Protein AF-A0A4Q3F7S6-F1 (afdb_monomer_lite)

Structure (mmCIF, N/CA/C/O backbone):
data_AF-A0A4Q3F7S6-F1
#
_entry.id   AF-A0A4Q3F7S6-F1
#
loop_
_atom_site.group_PDB
_atom_site.id
_atom_site.type_symbol
_atom_site.label_atom_id
_atom_site.label_alt_id
_atom_site.label_comp_id
_atom_site.label_asym_id
_atom_site.label_entity_id
_atom_site.label_seq_id
_atom_site.pdbx_PDB_ins_code
_atom_site.Cartn_x
_atom_site.Cartn_y
_atom_site.Cartn_z
_atom_site.occupancy
_atom_site.B_iso_or_equiv
_atom_site.auth_seq_id
_atom_site.auth_comp_id
_atom_site.auth_asym_id
_atom_site.auth_atom_id
_atom_site.pdbx_PDB_model_num
ATOM 1 N N . MET A 1 1 ? -26.675 -27.082 -3.891 1.00 36.81 1 MET A N 1
ATOM 2 C CA . MET A 1 1 ? -25.299 -26.793 -3.429 1.00 36.81 1 MET A CA 1
ATOM 3 C C . MET A 1 1 ? -24.395 -26.714 -4.651 1.00 36.81 1 MET A C 1
ATOM 5 O O . MET A 1 1 ? -24.066 -27.740 -5.225 1.00 36.81 1 MET A O 1
ATOM 9 N N . THR A 1 2 ? -24.085 -25.512 -5.134 1.00 37.97 2 THR A N 1
ATOM 10 C CA . THR A 1 2 ? -23.230 -25.321 -6.316 1.00 37.97 2 THR A CA 1
ATOM 11 C C . THR A 1 2 ? -21.769 -25.311 -5.883 1.00 37.97 2 THR A C 1
ATOM 13 O O . THR A 1 2 ? -21.310 -24.357 -5.257 1.00 37.97 2 THR A O 1
ATOM 16 N N . VAL A 1 3 ? -21.058 -26.394 -6.189 1.00 44.22 3 VAL A N 1
ATOM 17 C CA . VAL A 1 3 ? -19.619 -26.546 -5.956 1.00 44.22 3 VAL A CA 1
ATOM 18 C C . VAL A 1 3 ? -18.883 -25.479 -6.769 1.00 44.22 3 VAL A C 1
ATOM 20 O O . VAL A 1 3 ? -18.873 -25.519 -7.999 1.00 44.22 3 VAL A O 1
ATOM 23 N N . SER A 1 4 ? -18.296 -24.491 -6.090 1.00 43.84 4 SER A N 1
ATOM 24 C CA . SER A 1 4 ? -17.434 -23.498 -6.726 1.00 43.84 4 SER A CA 1
ATOM 25 C C . SER A 1 4 ? -16.170 -24.192 -7.225 1.00 43.84 4 SER A C 1
ATOM 27 O O . SER A 1 4 ? -15.310 -24.567 -6.428 1.00 43.84 4 SER A O 1
ATOM 29 N N . GLN A 1 5 ? -16.084 -24.378 -8.542 1.00 45.16 5 GLN A N 1
ATOM 30 C CA . GLN A 1 5 ? -14.912 -24.904 -9.240 1.00 45.16 5 GLN A CA 1
ATOM 31 C C . GLN A 1 5 ? -13.635 -24.173 -8.774 1.00 45.16 5 GLN A C 1
ATOM 33 O O . GLN A 1 5 ? -13.640 -22.936 -8.699 1.00 45.16 5 GLN A O 1
ATOM 38 N N . PRO A 1 6 ? -12.538 -24.887 -8.458 1.00 43.50 6 PRO A N 1
ATOM 39 C CA . PRO A 1 6 ? -11.290 -24.257 -8.056 1.00 43.50 6 PRO A CA 1
ATOM 40 C C . PRO A 1 6 ? -10.751 -23.431 -9.227 1.00 43.50 6 PRO A C 1
ATOM 42 O O . PRO A 1 6 ? -10.433 -23.942 -10.299 1.00 43.50 6 PRO A O 1
ATOM 45 N N . LYS A 1 7 ? -10.695 -22.113 -9.027 1.00 56.19 7 LYS A N 1
ATOM 46 C CA . LYS A 1 7 ? -10.222 -21.139 -10.015 1.00 56.19 7 LYS A CA 1
ATOM 47 C C . LYS A 1 7 ? -8.782 -21.497 -10.397 1.00 56.19 7 LYS A C 1
ATOM 49 O O . LYS A 1 7 ? -7.896 -21.401 -9.556 1.00 56.19 7 LYS A O 1
ATOM 54 N N . SER A 1 8 ? -8.557 -21.936 -11.637 1.00 49.94 8 SER A N 1
ATOM 55 C CA . SER A 1 8 ? -7.264 -22.455 -12.104 1.00 49.94 8 SER A CA 1
ATOM 56 C C . SER A 1 8 ? -6.128 -21.444 -11.897 1.00 49.94 8 SER A C 1
ATOM 58 O O . SER A 1 8 ? -5.989 -20.461 -12.625 1.00 49.94 8 SER A O 1
ATOM 60 N N . TYR A 1 9 ? -5.289 -21.701 -10.892 1.00 58.94 9 TYR A N 1
ATOM 61 C CA . TYR A 1 9 ? -4.109 -20.899 -10.545 1.00 58.94 9 TYR A CA 1
ATOM 62 C C . TYR A 1 9 ? -2.988 -21.019 -11.591 1.00 58.94 9 TYR A C 1
ATOM 64 O O . TYR A 1 9 ? -2.044 -20.231 -11.590 1.00 58.94 9 TYR A O 1
ATOM 72 N N . LYS A 1 10 ? -3.104 -21.985 -12.514 1.00 61.38 10 LYS A N 1
ATOM 73 C CA . LYS A 1 10 ? -2.099 -22.317 -13.533 1.00 61.38 10 LYS A CA 1
ATOM 74 C C . LYS A 1 10 ? -1.813 -21.140 -14.475 1.00 61.38 10 LYS A C 1
ATOM 76 O O . LYS A 1 10 ? -0.662 -20.906 -14.833 1.00 61.38 10 LYS A O 1
ATOM 81 N N . ASN A 1 11 ? -2.834 -20.336 -14.782 1.00 67.69 11 ASN A N 1
ATOM 82 C CA . ASN A 1 11 ? -2.690 -19.155 -15.637 1.00 67.69 11 ASN A CA 1
ATOM 83 C C . ASN A 1 11 ? -1.932 -18.021 -14.936 1.00 67.69 11 ASN A C 1
ATOM 85 O O . ASN A 1 11 ? -1.232 -17.266 -15.599 1.00 67.69 11 ASN A O 1
ATOM 89 N N . ILE A 1 12 ? -2.011 -17.921 -13.604 1.00 71.94 12 ILE A N 1
ATOM 90 C CA . ILE A 1 12 ? -1.317 -16.869 -12.850 1.00 71.94 12 ILE A CA 1
ATOM 91 C C . ILE A 1 12 ? 0.195 -17.105 -12.905 1.00 71.94 12 ILE A C 1
ATOM 93 O O . ILE A 1 12 ? 0.938 -16.193 -13.262 1.00 71.94 12 ILE A O 1
ATOM 97 N N . TYR A 1 13 ? 0.652 -18.333 -12.643 1.00 76.12 13 TYR A N 1
ATOM 98 C CA . TYR A 1 13 ? 2.074 -18.674 -12.760 1.00 76.12 13 TYR A CA 1
ATOM 99 C C . TYR A 1 13 ? 2.601 -18.465 -14.180 1.00 76.12 13 TYR A C 1
ATOM 101 O O . TYR A 1 13 ? 3.691 -17.927 -14.346 1.00 76.12 13 TYR A O 1
ATOM 109 N N . LEU A 1 14 ? 1.805 -18.805 -15.198 1.00 76.81 14 LEU A N 1
ATOM 110 C CA . LEU A 1 14 ? 2.176 -18.586 -16.594 1.00 76.81 14 LEU A CA 1
ATOM 111 C C . LEU A 1 14 ? 2.287 -17.093 -16.930 1.00 76.81 14 LEU A C 1
ATOM 113 O O . LEU A 1 14 ? 3.257 -16.688 -17.562 1.00 76.81 14 LEU A O 1
ATOM 117 N N . THR A 1 15 ? 1.362 -16.254 -16.450 1.00 73.81 15 THR A N 1
ATOM 118 C CA . THR A 1 15 ? 1.469 -14.795 -16.630 1.00 73.81 15 THR A CA 1
ATOM 119 C C . THR A 1 15 ? 2.671 -14.193 -15.908 1.00 73.81 15 THR A C 1
ATOM 121 O O . THR A 1 15 ? 3.311 -13.302 -16.454 1.00 73.81 15 THR A O 1
ATOM 124 N N . ILE A 1 16 ? 3.017 -14.691 -14.715 1.00 77.38 16 ILE A N 1
ATOM 125 C CA . ILE A 1 16 ? 4.199 -14.238 -13.967 1.00 77.38 16 ILE A CA 1
ATOM 126 C C . ILE A 1 16 ? 5.482 -14.663 -14.686 1.00 77.38 16 ILE A C 1
ATOM 128 O O . ILE A 1 16 ? 6.404 -13.863 -14.811 1.00 77.38 16 ILE A O 1
ATOM 132 N N . LEU A 1 17 ? 5.537 -15.896 -15.192 1.00 81.69 17 LEU A N 1
ATOM 133 C CA . LEU A 1 17 ? 6.687 -16.410 -15.933 1.00 81.69 17 LEU A CA 1
ATOM 134 C C . LEU A 1 17 ? 6.891 -15.658 -17.253 1.00 81.69 17 LEU A C 1
ATOM 136 O O . LEU A 1 17 ? 8.012 -15.264 -17.562 1.00 81.69 17 LEU A O 1
ATOM 140 N N . LEU A 1 18 ? 5.812 -15.394 -17.994 1.00 80.19 18 LEU A N 1
ATOM 141 C CA . LEU A 1 18 ? 5.853 -14.581 -19.210 1.00 80.19 18 LEU A CA 1
ATOM 142 C C . LEU A 1 18 ? 6.332 -13.154 -18.905 1.00 80.19 18 LEU A C 1
ATOM 144 O O . LEU A 1 18 ? 7.214 -12.638 -19.584 1.00 80.19 18 LEU A O 1
ATOM 148 N N . ALA A 1 19 ? 5.800 -12.545 -17.843 1.00 77.88 19 ALA A N 1
ATOM 149 C CA . ALA A 1 19 ? 6.224 -11.231 -17.377 1.00 77.88 19 ALA A CA 1
ATOM 150 C C . ALA A 1 19 ? 7.725 -11.198 -17.031 1.00 77.88 19 ALA A C 1
ATOM 152 O O . ALA A 1 19 ? 8.440 -10.298 -17.468 1.00 77.88 19 ALA A O 1
ATOM 153 N N . ALA A 1 20 ? 8.224 -12.199 -16.301 1.00 79.81 20 ALA A N 1
ATOM 154 C CA . ALA A 1 20 ? 9.638 -12.310 -15.951 1.00 79.81 20 ALA A CA 1
ATOM 155 C C . ALA A 1 20 ? 10.537 -12.500 -17.186 1.00 79.81 20 ALA A C 1
ATOM 157 O O . ALA A 1 20 ? 11.603 -11.891 -17.265 1.00 79.81 20 ALA A O 1
ATOM 158 N N . ALA A 1 21 ? 10.098 -13.292 -18.168 1.00 81.94 21 ALA A N 1
ATOM 159 C CA . ALA A 1 21 ? 10.826 -13.489 -19.419 1.00 81.94 21 ALA A CA 1
ATOM 160 C C . ALA A 1 21 ? 10.948 -12.186 -20.230 1.00 81.94 21 ALA A C 1
ATOM 162 O O . ALA A 1 21 ? 12.030 -11.877 -20.729 1.00 81.94 21 ALA A O 1
ATOM 163 N N . ILE A 1 22 ? 9.873 -11.390 -20.309 1.00 82.06 22 ILE A N 1
ATOM 164 C CA . ILE A 1 22 ? 9.882 -10.078 -20.979 1.00 82.06 22 ILE A CA 1
ATOM 165 C C . ILE A 1 22 ? 10.852 -9.119 -20.271 1.00 82.06 22 ILE A C 1
ATOM 167 O O . ILE A 1 22 ? 11.654 -8.460 -20.933 1.00 82.06 22 ILE A O 1
ATOM 171 N N . LEU A 1 23 ? 10.839 -9.088 -18.933 1.00 80.38 23 LEU A N 1
ATOM 172 C CA . LEU A 1 23 ? 11.750 -8.248 -18.146 1.00 80.38 23 LEU A CA 1
ATOM 173 C C . LEU A 1 23 ? 13.222 -8.639 -18.337 1.00 80.38 23 LEU A C 1
ATOM 175 O O . LEU A 1 23 ? 14.064 -7.762 -18.532 1.00 80.38 23 LEU A O 1
ATOM 179 N N . LEU A 1 24 ? 13.535 -9.939 -18.316 1.00 80.75 24 LEU A N 1
ATOM 180 C CA . LEU A 1 24 ? 14.892 -10.441 -18.556 1.00 80.75 24 LEU A CA 1
ATOM 181 C C . LEU A 1 24 ? 15.378 -10.099 -19.966 1.00 80.75 24 LEU A C 1
ATOM 183 O O . LEU A 1 24 ? 16.509 -9.649 -20.133 1.00 80.75 24 LEU A O 1
ATOM 187 N N . CYS A 1 25 ? 14.518 -10.260 -20.972 1.00 79.12 25 CYS A N 1
ATOM 188 C CA . CYS A 1 25 ? 14.854 -9.923 -22.350 1.00 79.12 25 CYS A CA 1
ATOM 189 C C . CYS A 1 25 ? 15.143 -8.419 -22.504 1.00 79.12 25 CYS A C 1
ATOM 191 O O . CYS A 1 25 ? 16.170 -8.038 -23.066 1.00 79.12 25 CYS A O 1
ATOM 193 N N . GLY A 1 26 ? 14.302 -7.557 -21.922 1.00 78.06 26 GLY A N 1
ATOM 194 C CA . GLY A 1 26 ? 14.521 -6.107 -21.922 1.00 78.06 26 GLY A CA 1
ATOM 195 C C . GLY A 1 26 ? 15.810 -5.682 -21.211 1.00 78.06 26 GLY A C 1
ATOM 196 O O . GLY A 1 26 ? 16.534 -4.818 -21.707 1.00 78.06 26 GLY A O 1
ATOM 197 N N . GLN A 1 27 ? 16.157 -6.337 -20.100 1.00 76.75 27 G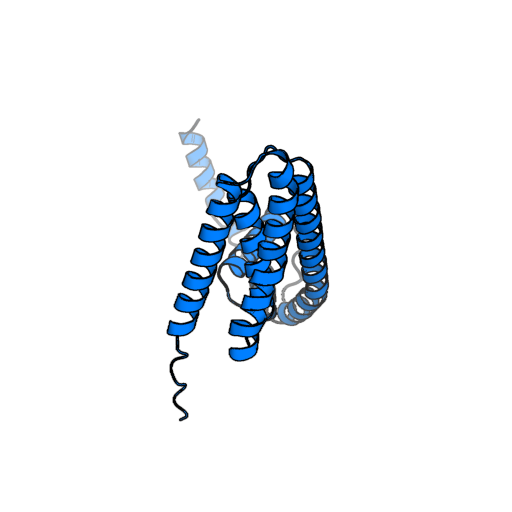LN A N 1
ATOM 198 C CA . GLN A 1 27 ? 17.433 -6.130 -19.405 1.00 76.75 27 GLN A CA 1
ATOM 199 C C . GLN A 1 27 ? 18.644 -6.503 -20.260 1.00 76.75 27 GLN A C 1
ATOM 201 O O . GLN A 1 27 ? 19.599 -5.730 -20.328 1.00 76.75 27 GLN A O 1
ATOM 206 N N . LEU A 1 28 ? 18.599 -7.650 -20.941 1.00 78.94 28 LEU A N 1
ATOM 207 C CA . LEU A 1 28 ? 19.674 -8.070 -21.841 1.00 78.94 28 LEU A CA 1
ATOM 208 C C . LEU A 1 28 ? 19.859 -7.057 -22.976 1.00 78.94 28 LEU A C 1
ATOM 210 O O . LEU A 1 28 ? 20.980 -6.624 -23.236 1.00 78.94 28 LEU A O 1
ATOM 214 N N . ILE A 1 29 ? 18.767 -6.594 -23.588 1.00 78.56 29 ILE A N 1
ATOM 215 C CA . ILE A 1 29 ? 18.813 -5.566 -24.639 1.00 78.56 29 ILE A CA 1
ATOM 216 C C . ILE A 1 29 ? 19.453 -4.272 -24.113 1.00 78.56 29 ILE A C 1
ATOM 218 O O . ILE A 1 29 ? 20.290 -3.680 -24.792 1.00 78.56 29 ILE A O 1
ATOM 222 N N . LEU A 1 30 ? 19.119 -3.847 -22.890 1.00 75.44 30 LEU A N 1
ATOM 223 C CA . LEU A 1 30 ? 19.680 -2.640 -22.275 1.00 75.44 30 LEU A CA 1
ATOM 224 C C . LEU A 1 30 ? 21.165 -2.783 -21.893 1.00 75.44 30 LEU A C 1
ATOM 226 O O . LEU A 1 30 ? 21.878 -1.777 -21.805 1.00 75.44 30 LEU A O 1
ATOM 230 N N . TYR A 1 31 ? 21.624 -4.011 -21.642 1.00 77.88 31 TYR A N 1
ATOM 231 C CA . TYR A 1 31 ? 23.024 -4.328 -21.361 1.00 77.88 31 TYR A CA 1
ATOM 232 C C . TYR A 1 31 ? 23.883 -4.297 -22.633 1.00 77.88 31 TYR A C 1
ATOM 234 O O . TYR A 1 31 ? 24.979 -3.745 -22.614 1.00 77.88 31 TYR A O 1
ATOM 242 N N . PHE A 1 32 ? 23.367 -4.822 -23.748 1.00 77.12 32 PHE A N 1
ATOM 243 C CA . PHE A 1 32 ? 24.073 -4.852 -25.036 1.00 77.12 32 PHE A CA 1
ATOM 244 C C . PHE A 1 32 ? 23.910 -3.571 -25.878 1.00 77.12 32 PHE A C 1
ATOM 246 O O . PHE A 1 32 ? 24.551 -3.432 -26.920 1.00 77.12 32 PHE A O 1
ATOM 253 N N . ALA A 1 33 ? 23.065 -2.624 -25.458 1.00 74.62 33 ALA A N 1
ATOM 254 C CA . ALA A 1 33 ? 22.809 -1.398 -26.207 1.00 74.62 33 ALA A CA 1
ATOM 255 C C . ALA A 1 33 ? 23.953 -0.362 -26.100 1.00 74.62 33 ALA A C 1
ATOM 257 O O . ALA A 1 33 ? 24.468 -0.108 -25.008 1.00 74.62 33 ALA A O 1
ATOM 258 N N . PRO A 1 34 ? 24.302 0.328 -27.205 1.00 72.75 34 PRO A N 1
ATOM 259 C CA . PRO A 1 34 ? 25.301 1.391 -27.193 1.00 72.75 34 PRO A CA 1
ATOM 260 C C . PRO A 1 34 ? 24.831 2.619 -26.389 1.00 72.75 34 PRO A C 1
ATOM 262 O O . PRO A 1 34 ? 23.676 3.046 -26.486 1.00 72.75 34 PRO A O 1
ATOM 265 N N . LEU A 1 35 ? 25.766 3.225 -25.645 1.00 65.06 35 LEU A N 1
ATOM 266 C CA . LEU A 1 35 ? 25.553 4.334 -24.698 1.00 65.06 35 LEU A CA 1
ATOM 267 C C . LEU A 1 35 ? 24.615 5.467 -25.180 1.00 65.06 35 LEU A C 1
ATOM 269 O O . LEU A 1 35 ? 23.713 5.810 -24.420 1.00 65.06 35 LEU A O 1
ATOM 273 N N . PRO A 1 36 ? 24.723 6.020 -26.409 1.00 68.81 36 PRO A N 1
ATOM 274 C CA . PRO A 1 36 ? 23.871 7.141 -26.829 1.00 68.81 36 PRO A CA 1
ATOM 275 C C . PRO A 1 36 ? 22.399 6.764 -27.060 1.00 68.81 36 PRO A C 1
ATOM 277 O O . PRO A 1 36 ? 21.531 7.629 -27.014 1.00 68.81 36 PRO A O 1
ATOM 280 N N . LYS A 1 37 ? 22.090 5.483 -27.310 1.00 72.12 37 LYS A N 1
ATOM 281 C CA . LYS A 1 37 ? 20.705 5.004 -27.494 1.00 72.12 37 LYS A CA 1
ATOM 282 C C . LYS A 1 37 ? 20.111 4.409 -26.218 1.00 72.12 37 LYS A C 1
ATOM 284 O O . LYS A 1 37 ? 18.909 4.149 -26.165 1.00 72.12 37 LYS A O 1
ATOM 289 N N . ARG A 1 38 ? 20.935 4.213 -25.187 1.00 71.94 38 ARG A N 1
ATOM 290 C CA . ARG A 1 38 ? 20.550 3.564 -23.932 1.00 71.94 38 ARG A CA 1
ATOM 291 C C . ARG A 1 38 ? 19.514 4.368 -23.147 1.00 71.94 38 ARG A C 1
ATOM 293 O O . ARG A 1 38 ? 18.664 3.766 -22.505 1.00 71.94 38 ARG A O 1
ATOM 300 N N . ASP A 1 39 ? 19.546 5.697 -23.234 1.00 72.94 39 ASP A N 1
ATOM 301 C CA . ASP A 1 39 ? 18.595 6.580 -22.541 1.00 72.94 39 ASP A CA 1
ATOM 302 C C . ASP A 1 39 ? 17.181 6.468 -23.129 1.00 72.94 39 ASP A C 1
ATOM 304 O O . ASP A 1 39 ? 16.207 6.282 -22.402 1.00 72.94 39 ASP A O 1
ATOM 308 N N . VAL A 1 40 ? 17.067 6.501 -24.461 1.00 76.19 40 VAL A N 1
ATOM 309 C CA . VAL A 1 40 ? 15.780 6.364 -25.166 1.00 76.19 40 VAL A CA 1
ATOM 310 C C . VAL A 1 40 ? 15.192 4.968 -24.947 1.00 76.19 40 VAL A C 1
ATOM 312 O O . VAL A 1 40 ? 13.994 4.828 -24.698 1.00 76.19 40 VAL A O 1
ATOM 315 N N . LEU A 1 41 ? 16.041 3.935 -24.979 1.00 76.12 41 LEU A N 1
ATOM 316 C CA . LEU A 1 41 ? 15.639 2.556 -24.693 1.00 76.12 41 LEU A CA 1
ATOM 317 C C . LEU A 1 41 ? 15.184 2.382 -23.237 1.00 76.12 41 LEU A C 1
ATOM 319 O O . LEU A 1 41 ? 14.178 1.719 -22.999 1.00 76.12 41 LEU A O 1
ATOM 323 N N . ALA A 1 42 ? 15.865 3.008 -22.274 1.00 75.12 42 ALA A N 1
ATOM 324 C CA . ALA A 1 42 ? 15.478 2.971 -20.865 1.00 75.12 42 ALA A CA 1
ATOM 325 C C . ALA A 1 42 ? 14.116 3.639 -20.618 1.00 75.12 42 ALA A C 1
ATOM 327 O O . ALA A 1 42 ? 13.292 3.087 -19.892 1.00 75.12 42 ALA A O 1
ATOM 328 N N . THR A 1 43 ? 13.832 4.778 -21.257 1.00 76.19 43 THR A N 1
ATOM 329 C CA . THR A 1 43 ? 12.511 5.425 -21.172 1.00 76.19 43 THR A CA 1
ATOM 330 C C . THR A 1 43 ? 11.409 4.582 -21.817 1.00 76.19 43 THR A C 1
ATOM 332 O O . THR A 1 43 ? 10.325 4.460 -21.247 1.00 76.19 43 THR A O 1
ATOM 335 N N . GLY A 1 44 ? 11.670 3.963 -22.973 1.00 77.25 44 GLY A N 1
ATOM 336 C CA . GLY A 1 44 ? 10.716 3.043 -23.602 1.00 77.25 44 GLY A CA 1
ATOM 337 C C . GLY A 1 44 ? 10.421 1.827 -22.720 1.00 77.25 44 GLY A C 1
ATOM 338 O O . GLY A 1 44 ? 9.265 1.453 -22.536 1.00 77.25 44 GLY A O 1
ATOM 339 N N . PHE A 1 45 ? 11.459 1.269 -22.099 1.00 79.94 45 PHE A N 1
ATOM 340 C CA . PHE A 1 45 ? 11.328 0.149 -21.173 1.00 79.94 45 PHE A CA 1
ATOM 341 C C . PHE A 1 45 ? 10.615 0.542 -19.866 1.00 79.94 45 PHE A C 1
ATOM 343 O O . PHE A 1 45 ? 9.809 -0.237 -19.364 1.00 79.94 45 PHE A O 1
ATOM 350 N N . LEU A 1 46 ? 10.810 1.770 -19.356 1.00 81.25 46 LEU A N 1
ATOM 351 C CA . LEU A 1 46 ? 10.001 2.331 -18.260 1.00 81.25 46 LEU A CA 1
ATOM 352 C C . LEU A 1 46 ? 8.523 2.286 -18.626 1.00 81.25 46 LEU A C 1
ATOM 354 O O . LEU A 1 46 ? 7.716 1.742 -17.873 1.00 81.25 46 LEU A O 1
ATOM 358 N N . ALA A 1 47 ? 8.174 2.886 -19.767 1.00 79.25 47 ALA A N 1
ATOM 359 C CA . ALA A 1 47 ? 6.792 3.000 -20.205 1.00 79.25 47 ALA A CA 1
ATOM 360 C C . ALA A 1 47 ? 6.149 1.617 -20.348 1.00 79.25 47 ALA A C 1
ATOM 362 O O . ALA A 1 47 ? 5.016 1.428 -19.908 1.00 79.25 47 ALA A O 1
ATOM 363 N N . ASP A 1 48 ? 6.893 0.638 -20.863 1.00 82.38 48 ASP A N 1
ATOM 364 C CA . ASP A 1 48 ? 6.425 -0.740 -20.959 1.00 82.38 48 ASP A CA 1
ATOM 365 C C . ASP A 1 48 ? 6.146 -1.347 -19.571 1.00 82.38 48 ASP A C 1
ATOM 367 O O . ASP A 1 48 ? 5.038 -1.819 -19.309 1.00 82.38 48 ASP A O 1
ATOM 371 N N . ILE A 1 49 ? 7.081 -1.226 -18.620 1.00 80.00 49 ILE A N 1
ATOM 372 C CA . ILE A 1 49 ? 6.908 -1.722 -17.242 1.00 80.00 49 ILE A CA 1
ATOM 373 C C . ILE A 1 49 ? 5.744 -1.034 -16.518 1.00 80.00 49 ILE A C 1
ATOM 375 O O . ILE A 1 49 ? 4.980 -1.689 -15.811 1.00 80.00 49 ILE A O 1
ATOM 379 N N . VAL A 1 50 ? 5.590 0.280 -16.664 1.00 79.88 50 VAL A N 1
ATOM 380 C CA . VAL A 1 50 ? 4.607 1.064 -15.899 1.00 79.88 50 VAL A CA 1
ATOM 381 C C . VAL A 1 50 ? 3.213 1.033 -16.527 1.00 79.88 50 VAL A C 1
ATOM 383 O O . VAL A 1 50 ? 2.225 1.138 -15.802 1.00 79.88 50 VAL A O 1
ATOM 386 N N . ILE A 1 51 ? 3.098 0.873 -17.847 1.00 80.19 51 ILE A N 1
ATOM 387 C CA . ILE A 1 51 ? 1.810 0.919 -18.556 1.00 80.19 51 ILE A CA 1
ATOM 388 C C . ILE A 1 51 ? 1.412 -0.474 -19.039 1.00 80.19 51 ILE A C 1
ATOM 390 O O . ILE A 1 51 ? 0.336 -0.961 -18.679 1.00 80.19 51 ILE A O 1
ATOM 394 N N . THR A 1 52 ? 2.266 -1.138 -19.818 1.00 82.12 52 THR A N 1
ATOM 395 C CA . THR A 1 52 ? 1.933 -2.413 -20.466 1.00 82.12 52 THR A CA 1
ATOM 396 C C . THR A 1 52 ? 1.725 -3.526 -19.449 1.00 82.12 52 THR A C 1
ATOM 398 O O . THR A 1 52 ? 0.740 -4.255 -19.554 1.00 82.12 52 THR A O 1
ATOM 401 N N . PHE A 1 53 ? 2.574 -3.648 -18.423 1.00 80.75 53 PHE A N 1
ATOM 402 C CA . PHE A 1 53 ? 2.415 -4.712 -17.421 1.00 80.75 53 PHE A CA 1
ATOM 403 C C . PHE A 1 53 ? 1.143 -4.551 -16.572 1.00 80.75 53 PHE A C 1
ATOM 405 O O . PHE A 1 53 ? 0.387 -5.523 -16.460 1.00 80.75 53 PHE A O 1
ATOM 412 N N . PRO A 1 54 ? 0.823 -3.367 -16.007 1.00 81.06 54 PRO A N 1
ATOM 413 C CA . PRO A 1 54 ? -0.457 -3.164 -15.333 1.00 81.06 54 PRO A CA 1
ATOM 414 C C . PRO A 1 54 ? -1.665 -3.343 -16.256 1.00 81.06 54 PRO A C 1
ATOM 416 O O . PRO A 1 54 ? -2.668 -3.918 -15.826 1.00 81.06 54 PRO A O 1
ATOM 419 N N . ALA A 1 55 ? -1.578 -2.916 -17.521 1.00 81.25 55 ALA A N 1
ATOM 420 C CA . ALA A 1 55 ? -2.636 -3.130 -18.507 1.00 81.25 55 ALA A CA 1
ATOM 421 C C . ALA A 1 55 ? -2.834 -4.624 -18.815 1.00 81.25 55 ALA A C 1
ATOM 423 O O . ALA A 1 55 ? -3.962 -5.119 -18.773 1.00 81.25 55 ALA A O 1
ATOM 424 N N . ALA A 1 56 ? -1.754 -5.372 -19.043 1.00 78.56 56 ALA A N 1
ATOM 425 C CA . ALA A 1 56 ? -1.794 -6.813 -19.265 1.00 78.56 56 ALA A CA 1
ATOM 426 C C . ALA A 1 56 ? -2.367 -7.548 -18.045 1.00 78.56 56 ALA A C 1
ATOM 428 O O . ALA A 1 56 ? -3.258 -8.386 -18.187 1.00 78.56 56 ALA A O 1
ATOM 429 N N . TYR A 1 57 ? -1.939 -7.179 -16.833 1.00 76.50 57 TYR A N 1
ATOM 430 C CA . TYR A 1 57 ? -2.505 -7.706 -15.590 1.00 76.50 57 TYR A CA 1
ATOM 431 C C . TYR A 1 57 ? -4.009 -7.412 -15.483 1.00 76.50 57 TYR A C 1
ATOM 433 O O . TYR A 1 57 ? -4.800 -8.276 -15.092 1.00 76.50 57 TYR A O 1
ATOM 441 N N . TYR A 1 58 ? -4.432 -6.204 -15.856 1.00 77.44 58 TYR A N 1
ATOM 442 C CA . TYR A 1 58 ? -5.839 -5.823 -15.846 1.00 77.44 58 TYR A CA 1
ATOM 443 C C . TYR A 1 58 ? -6.672 -6.667 -16.823 1.00 77.44 58 TYR A C 1
ATOM 445 O O . TYR A 1 58 ? -7.678 -7.259 -16.419 1.00 77.44 58 TYR A O 1
ATOM 453 N N . PHE A 1 59 ? -6.245 -6.774 -18.083 1.00 77.44 59 PHE A N 1
ATOM 454 C CA . PHE A 1 59 ? -6.982 -7.504 -19.118 1.00 77.44 59 PHE A CA 1
ATOM 455 C C . PHE A 1 59 ? -7.003 -9.016 -18.888 1.00 77.44 59 PHE A C 1
ATOM 457 O O . PHE A 1 59 ? -8.054 -9.639 -19.054 1.00 77.44 59 PHE A O 1
ATOM 464 N N . LEU A 1 60 ? -5.876 -9.605 -18.487 1.00 75.12 60 LEU A N 1
ATOM 465 C CA . LEU A 1 60 ? -5.759 -11.053 -18.317 1.00 75.12 60 LEU A CA 1
ATOM 466 C C . LEU A 1 60 ? -6.335 -11.523 -16.983 1.00 75.12 60 LEU A C 1
ATOM 468 O O . LEU A 1 60 ? -7.018 -12.540 -16.938 1.00 75.12 60 LEU A O 1
ATOM 472 N N . ILE A 1 61 ? -6.088 -10.795 -15.890 1.00 71.81 61 ILE A N 1
ATOM 473 C CA . ILE A 1 61 ? -6.420 -11.278 -14.545 1.00 71.81 61 ILE A CA 1
ATOM 474 C C . ILE A 1 61 ? -7.651 -10.563 -14.000 1.00 71.81 61 ILE A C 1
ATOM 476 O O . ILE A 1 61 ? -8.604 -11.226 -13.598 1.00 71.81 61 ILE A O 1
ATOM 480 N N . ILE A 1 62 ? -7.674 -9.228 -13.963 1.00 72.19 62 ILE A N 1
ATOM 481 C CA . ILE A 1 62 ? -8.762 -8.498 -13.285 1.00 72.19 62 ILE A CA 1
ATOM 482 C C . ILE A 1 62 ? -10.091 -8.665 -14.026 1.00 72.19 62 ILE A C 1
ATOM 484 O O . ILE A 1 62 ? -11.091 -8.994 -13.382 1.00 72.19 62 ILE A O 1
ATOM 488 N N . ARG A 1 63 ? -10.099 -8.493 -15.354 1.00 70.50 63 ARG A N 1
ATOM 489 C CA . ARG A 1 63 ? -11.310 -8.624 -16.180 1.00 70.50 63 ARG A CA 1
ATOM 490 C C . ARG A 1 63 ? -11.880 -10.041 -16.138 1.00 70.50 63 ARG A C 1
ATOM 492 O O . ARG A 1 63 ? -13.083 -10.198 -15.967 1.00 70.50 63 ARG A O 1
ATOM 499 N N . GLN A 1 64 ? -11.027 -11.061 -16.241 1.00 65.38 64 GLN A N 1
ATOM 500 C CA . GLN A 1 64 ? -11.469 -12.461 -16.231 1.00 65.38 64 GLN A CA 1
ATOM 501 C C . GLN A 1 64 ? -11.918 -12.918 -14.837 1.00 65.38 64 GLN A C 1
ATOM 503 O O . GLN A 1 64 ? -12.887 -13.660 -14.705 1.00 65.38 64 GLN A O 1
ATOM 508 N N . ASN A 1 65 ? -11.257 -12.442 -13.775 1.00 63.69 65 ASN A N 1
ATOM 509 C CA . ASN A 1 65 ? -11.510 -12.921 -12.416 1.00 63.69 65 ASN A CA 1
ATOM 510 C C . ASN A 1 65 ? -12.409 -12.008 -11.566 1.00 63.69 65 ASN A C 1
ATOM 512 O O . ASN A 1 65 ? -12.588 -12.337 -10.389 1.00 63.69 65 ASN A O 1
ATOM 516 N N . GLN A 1 66 ? -12.951 -10.915 -12.124 1.00 67.00 66 GLN A N 1
ATOM 517 C CA . GLN A 1 66 ? -13.741 -9.881 -11.428 1.00 67.00 66 GLN A CA 1
ATOM 518 C C . GLN A 1 66 ? -13.110 -9.441 -10.096 1.00 67.00 66 GLN A C 1
ATOM 520 O O . GLN A 1 66 ? -13.753 -9.364 -9.046 1.00 67.00 66 GLN A O 1
ATOM 525 N N . LEU A 1 67 ? -11.796 -9.212 -10.105 1.00 66.88 67 LEU A N 1
ATOM 526 C CA . LEU A 1 67 ? -11.070 -8.850 -8.890 1.00 66.88 67 LEU A CA 1
ATOM 527 C C . LEU A 1 67 ? -11.285 -7.377 -8.529 1.00 66.88 67 LEU A C 1
ATOM 529 O O . LEU A 1 67 ? -11.454 -6.516 -9.386 1.00 66.88 67 LEU A O 1
ATOM 533 N N . LYS A 1 68 ? -11.227 -7.072 -7.227 1.00 71.62 68 LYS A N 1
ATOM 534 C CA . LYS A 1 68 ? -11.360 -5.698 -6.726 1.00 71.62 68 LYS A CA 1
ATOM 535 C C . LYS A 1 68 ? -10.261 -4.807 -7.317 1.00 71.62 68 LYS A C 1
ATOM 537 O O . LYS A 1 68 ? -9.080 -5.132 -7.181 1.00 71.62 68 LYS A O 1
ATOM 542 N N . ALA A 1 69 ? -10.646 -3.635 -7.829 1.00 68.50 69 ALA A N 1
ATOM 543 C CA . ALA A 1 69 ? -9.745 -2.623 -8.399 1.00 68.50 69 ALA A CA 1
ATOM 544 C C . ALA A 1 69 ? -8.573 -2.228 -7.476 1.00 68.50 69 ALA A C 1
ATOM 546 O O . ALA A 1 69 ? -7.513 -1.839 -7.948 1.00 68.50 69 ALA A O 1
ATOM 547 N N . ARG A 1 70 ? -8.705 -2.423 -6.155 1.00 69.88 70 ARG A N 1
ATOM 548 C CA . ARG A 1 70 ? -7.619 -2.210 -5.180 1.00 69.88 70 ARG A CA 1
ATOM 549 C C . ARG A 1 70 ? -6.357 -3.029 -5.479 1.00 69.88 70 ARG A C 1
ATOM 551 O O . ARG A 1 70 ? -5.268 -2.592 -5.135 1.00 69.88 70 ARG A O 1
ATOM 558 N N . ARG A 1 71 ? -6.482 -4.202 -6.116 1.00 74.00 71 ARG A N 1
ATOM 559 C CA . ARG A 1 71 ? -5.316 -5.013 -6.512 1.00 74.00 71 ARG A CA 1
ATOM 560 C C . ARG A 1 71 ? -4.499 -4.352 -7.621 1.00 74.00 71 ARG A C 1
ATOM 562 O O . ARG A 1 71 ? -3.296 -4.559 -7.667 1.00 74.00 71 ARG A O 1
ATOM 569 N N . MET A 1 72 ? -5.128 -3.527 -8.459 1.00 75.25 72 MET A N 1
ATOM 570 C CA . MET A 1 72 ? -4.441 -2.787 -9.518 1.00 75.25 72 MET A CA 1
ATOM 571 C C . MET A 1 72 ? -3.447 -1.780 -8.936 1.00 75.25 72 MET A C 1
ATOM 573 O O . MET A 1 72 ? -2.334 -1.682 -9.432 1.00 75.25 72 MET A O 1
ATOM 577 N N . LEU A 1 73 ? -3.806 -1.114 -7.831 1.00 75.38 73 LEU A N 1
ATOM 578 C CA . LEU A 1 73 ? -2.900 -0.194 -7.136 1.00 75.38 73 LEU A CA 1
ATOM 579 C C . LEU A 1 73 ? -1.629 -0.900 -6.650 1.00 75.38 73 LEU A C 1
ATOM 581 O O . LEU A 1 73 ? -0.539 -0.383 -6.860 1.00 75.38 73 LEU A O 1
ATOM 585 N N . LEU A 1 74 ? -1.761 -2.100 -6.070 1.00 79.62 74 LEU A N 1
ATOM 586 C CA . LEU A 1 74 ? -0.605 -2.892 -5.630 1.00 79.62 74 LEU A CA 1
ATOM 587 C C . LEU A 1 74 ? 0.297 -3.295 -6.801 1.00 79.62 74 LEU A C 1
ATOM 589 O O . LEU A 1 74 ? 1.519 -3.253 -6.681 1.00 79.62 74 LEU A O 1
ATOM 593 N N . VAL A 1 75 ? -0.297 -3.666 -7.936 1.00 80.81 75 VAL A N 1
ATOM 594 C CA . VAL A 1 75 ? 0.463 -4.045 -9.135 1.00 80.81 75 VAL A CA 1
ATOM 595 C C . VAL A 1 75 ? 1.200 -2.846 -9.719 1.00 80.81 75 VAL A C 1
ATOM 597 O O . VAL A 1 75 ? 2.377 -2.977 -10.026 1.00 80.81 75 VAL A O 1
ATOM 600 N N . ILE A 1 76 ? 0.555 -1.679 -9.797 1.00 80.38 76 ILE A N 1
ATOM 601 C CA . ILE A 1 76 ? 1.195 -0.446 -10.276 1.00 80.38 76 ILE A CA 1
ATOM 602 C C . ILE A 1 76 ? 2.341 -0.026 -9.341 1.00 80.38 76 ILE A C 1
ATOM 604 O O . ILE A 1 76 ? 3.421 0.328 -9.809 1.00 80.38 76 ILE A O 1
ATOM 608 N N . SER A 1 77 ? 2.164 -0.123 -8.018 1.00 78.31 77 SER A N 1
ATOM 609 C CA . SER A 1 77 ? 3.266 0.152 -7.084 1.00 78.31 77 SER A CA 1
ATOM 610 C C . SER A 1 77 ? 4.418 -0.846 -7.232 1.00 78.31 77 SER A C 1
ATOM 612 O O . SER A 1 77 ? 5.582 -0.455 -7.185 1.00 78.31 77 SER A O 1
ATOM 614 N N . ALA A 1 78 ? 4.109 -2.126 -7.459 1.00 80.56 78 ALA A N 1
ATOM 615 C CA . ALA A 1 78 ? 5.121 -3.156 -7.654 1.00 80.56 78 ALA A CA 1
ATOM 616 C C . ALA A 1 78 ? 5.886 -2.954 -8.969 1.00 80.56 78 ALA A C 1
ATOM 618 O O . ALA A 1 78 ? 7.107 -3.065 -8.971 1.00 80.56 78 ALA A O 1
ATOM 619 N N . SER A 1 79 ? 5.204 -2.603 -10.065 1.00 80.94 79 SER A N 1
ATOM 620 C CA . SER A 1 79 ? 5.862 -2.320 -11.344 1.00 80.94 79 SER A CA 1
ATOM 621 C C . SER A 1 79 ? 6.782 -1.104 -11.252 1.00 80.94 79 SER A C 1
ATOM 623 O O . SER A 1 79 ? 7.878 -1.137 -11.801 1.00 80.94 79 SER A O 1
ATOM 625 N N . LEU A 1 80 ? 6.396 -0.065 -10.501 1.00 79.50 80 LEU A N 1
ATOM 626 C CA . LEU A 1 80 ? 7.256 1.099 -10.263 1.00 79.50 80 LEU A CA 1
ATOM 627 C C . LEU A 1 80 ? 8.525 0.730 -9.476 1.00 79.50 80 LEU A C 1
ATOM 629 O O . LEU A 1 80 ? 9.619 1.171 -9.818 1.00 79.50 80 LEU A O 1
ATOM 633 N N . LEU A 1 81 ? 8.379 -0.099 -8.437 1.00 81.62 81 LEU A N 1
ATOM 634 C CA . LEU A 1 81 ? 9.494 -0.566 -7.610 1.00 81.62 81 LEU A CA 1
ATOM 635 C C . LEU A 1 81 ? 10.451 -1.446 -8.422 1.00 81.62 81 LEU A C 1
ATOM 637 O O . LEU A 1 81 ? 11.665 -1.265 -8.362 1.00 81.62 81 LEU A O 1
ATOM 641 N N . VAL A 1 82 ? 9.906 -2.359 -9.227 1.00 79.38 82 VAL A N 1
ATOM 642 C CA . VAL A 1 82 ? 10.682 -3.203 -10.143 1.00 79.38 82 VAL A CA 1
ATOM 643 C C . VAL A 1 82 ? 11.432 -2.345 -11.162 1.00 79.38 82 VAL A C 1
ATOM 645 O O . VAL A 1 82 ? 12.626 -2.554 -11.360 1.00 79.38 82 VAL A O 1
ATOM 648 N N . ALA A 1 83 ? 10.780 -1.338 -11.748 1.00 78.06 83 ALA A N 1
ATOM 649 C CA . ALA A 1 83 ? 11.441 -0.396 -12.644 1.00 78.06 83 ALA A CA 1
ATOM 650 C C . ALA A 1 83 ? 12.608 0.320 -11.933 1.00 78.06 83 ALA A C 1
ATOM 652 O O . ALA A 1 83 ? 13.711 0.404 -12.476 1.00 78.06 83 ALA A O 1
ATOM 653 N N . TYR A 1 84 ? 12.408 0.790 -10.699 1.00 78.50 84 TYR A N 1
ATOM 654 C CA . TYR A 1 84 ? 13.457 1.458 -9.924 1.00 78.50 84 TYR A CA 1
ATOM 655 C C . TYR A 1 84 ? 14.674 0.558 -9.639 1.00 78.50 84 TYR A C 1
ATOM 657 O O . TYR A 1 84 ? 15.801 1.033 -9.714 1.00 78.50 84 TYR A O 1
ATOM 665 N N . LEU A 1 85 ? 14.468 -0.731 -9.345 1.00 78.81 85 LEU A N 1
ATOM 666 C CA . LEU A 1 85 ? 15.562 -1.670 -9.052 1.00 78.81 85 LEU A CA 1
ATOM 667 C C . LEU A 1 85 ? 16.341 -2.115 -10.295 1.00 78.81 85 LEU A C 1
ATOM 669 O O . LEU A 1 85 ? 17.533 -2.396 -10.207 1.00 78.81 85 LEU A O 1
ATOM 673 N N . ILE A 1 86 ? 15.659 -2.235 -11.433 1.00 74.94 86 ILE A N 1
ATOM 674 C CA . ILE A 1 86 ? 16.217 -2.831 -12.650 1.00 74.94 86 ILE A CA 1
ATOM 675 C C . ILE A 1 86 ? 17.017 -1.812 -13.477 1.00 74.94 86 ILE A C 1
ATOM 677 O O . ILE A 1 86 ? 17.948 -2.190 -14.195 1.00 74.94 86 ILE A O 1
ATOM 681 N N . LEU A 1 87 ? 16.664 -0.524 -13.419 1.00 71.81 87 LEU A N 1
ATOM 682 C CA . LEU A 1 87 ? 17.264 0.485 -14.291 1.00 71.81 87 LEU A CA 1
ATOM 683 C C . LEU A 1 87 ? 18.466 1.196 -13.642 1.00 71.81 87 LEU A C 1
ATOM 685 O O . LEU A 1 87 ? 18.433 1.532 -12.459 1.00 71.81 87 LEU A O 1
ATOM 689 N N . PRO A 1 88 ? 19.541 1.455 -14.414 1.00 68.38 88 PRO A N 1
ATOM 690 C CA . PRO A 1 88 ? 20.769 2.038 -13.888 1.00 68.38 88 PRO A CA 1
ATOM 691 C C . PRO A 1 88 ? 20.570 3.497 -13.422 1.00 68.38 88 PRO A C 1
ATOM 693 O O . PRO A 1 88 ? 19.989 4.305 -14.150 1.00 68.38 88 PRO A O 1
ATOM 696 N N . PRO A 1 89 ? 21.125 3.890 -12.258 1.00 65.62 89 PRO A N 1
ATOM 697 C CA . PRO A 1 89 ? 20.864 5.190 -11.624 1.00 65.62 89 PRO A CA 1
ATOM 698 C C . PRO A 1 89 ? 21.509 6.393 -12.334 1.00 65.62 89 PRO A C 1
ATOM 700 O O . PRO A 1 89 ? 21.229 7.539 -11.992 1.00 65.62 89 PRO A O 1
ATOM 703 N N . HIS A 1 90 ? 22.376 6.165 -13.325 1.00 63.78 90 HIS A N 1
ATOM 704 C CA . HIS A 1 90 ? 23.159 7.221 -13.977 1.00 63.78 90 HIS A CA 1
ATOM 705 C C . HIS A 1 90 ? 22.354 8.120 -14.937 1.00 63.78 90 HIS A C 1
ATOM 707 O O . HIS A 1 90 ? 22.876 9.127 -15.411 1.00 63.78 90 HIS A O 1
ATOM 713 N N . GLN A 1 91 ? 21.088 7.796 -15.216 1.00 65.69 91 GLN A N 1
ATOM 714 C CA . GLN A 1 91 ? 20.258 8.508 -16.190 1.00 65.69 91 GLN A CA 1
ATOM 715 C C . GLN A 1 91 ? 19.268 9.459 -15.499 1.00 65.69 91 GLN A C 1
ATOM 717 O O . GLN A 1 91 ? 18.265 9.041 -14.920 1.00 65.69 91 GLN A O 1
ATOM 722 N N . LYS A 1 92 ? 19.524 10.773 -15.586 1.00 65.56 92 LYS A N 1
ATOM 723 C CA . LYS A 1 92 ? 18.734 11.815 -14.892 1.00 65.56 92 LYS A CA 1
ATOM 724 C C . LYS A 1 92 ? 17.268 11.894 -15.341 1.00 65.56 92 LYS A C 1
ATOM 726 O O . LYS A 1 92 ? 16.399 12.202 -14.529 1.00 65.56 92 LYS A O 1
ATOM 731 N N . TYR A 1 93 ? 16.988 11.630 -16.618 1.00 74.44 93 TYR A N 1
ATOM 732 C CA . TYR A 1 93 ? 15.643 11.776 -17.186 1.00 74.44 93 TYR A CA 1
ATOM 733 C C . TYR A 1 93 ? 14.673 10.697 -16.677 1.00 74.44 93 TYR A C 1
ATOM 735 O O . TYR A 1 93 ? 13.555 10.999 -16.268 1.00 74.44 93 TYR A O 1
ATOM 743 N N . TYR A 1 94 ? 15.142 9.452 -16.600 1.00 72.94 94 TYR A N 1
ATOM 744 C CA . TYR A 1 94 ? 14.381 8.309 -16.096 1.00 72.94 94 TYR A CA 1
ATOM 745 C C . TYR A 1 94 ? 13.982 8.464 -14.619 1.00 72.94 94 TYR A C 1
ATOM 747 O O . TYR A 1 94 ? 12.822 8.276 -14.246 1.00 72.94 94 TYR A O 1
ATOM 755 N N . VAL A 1 95 ? 14.933 8.880 -13.778 1.00 72.94 95 VAL A N 1
ATOM 756 C CA . VAL A 1 95 ? 14.697 9.093 -12.341 1.00 72.94 95 VAL A CA 1
ATOM 757 C C . VAL A 1 95 ? 13.609 10.148 -12.112 1.00 72.94 95 VAL A C 1
ATOM 759 O O . VAL A 1 95 ? 12.761 9.987 -11.231 1.00 72.94 95 VAL A O 1
ATOM 762 N N . LEU A 1 96 ? 13.582 11.205 -12.932 1.00 80.56 96 LEU A N 1
ATOM 763 C CA . LEU A 1 96 ? 12.550 12.237 -12.854 1.00 80.56 96 LEU A CA 1
ATOM 764 C C . LEU A 1 96 ? 11.158 11.686 -13.201 1.00 80.56 96 LEU A C 1
ATOM 766 O O . LEU A 1 96 ? 10.189 12.014 -12.515 1.00 80.56 96 LEU A O 1
ATOM 770 N N . GLN A 1 97 ? 11.058 10.824 -14.215 1.00 79.25 97 GLN A N 1
ATOM 771 C CA . GLN A 1 97 ? 9.794 10.210 -14.631 1.00 79.25 97 GLN A CA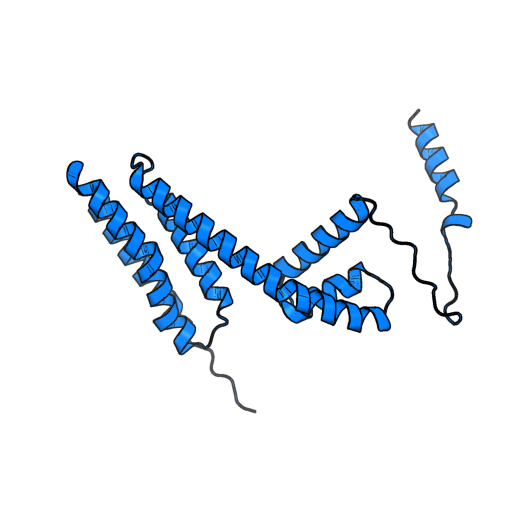 1
ATOM 772 C C . GLN A 1 97 ? 9.228 9.263 -13.567 1.00 79.25 97 GLN A C 1
ATOM 774 O O . GLN A 1 97 ? 8.041 9.353 -13.251 1.00 79.25 97 GLN A O 1
ATOM 779 N N . ILE A 1 98 ? 10.061 8.412 -12.948 1.00 78.62 98 ILE A N 1
ATOM 780 C CA . ILE A 1 98 ? 9.611 7.582 -11.814 1.00 78.62 98 ILE A CA 1
ATOM 781 C C . ILE A 1 98 ? 9.130 8.468 -10.675 1.00 78.62 98 ILE A C 1
ATOM 783 O O . ILE A 1 98 ? 8.082 8.202 -10.090 1.00 78.62 98 ILE A O 1
ATOM 787 N N . ARG A 1 99 ? 9.878 9.530 -10.357 1.00 81.44 99 ARG A N 1
ATOM 788 C CA . ARG A 1 99 ? 9.510 10.442 -9.274 1.00 81.44 99 ARG A CA 1
ATOM 789 C C . ARG A 1 99 ? 8.143 11.074 -9.525 1.00 81.44 99 ARG A C 1
ATOM 791 O O . ARG A 1 99 ? 7.312 11.084 -8.625 1.00 81.44 99 ARG A O 1
ATOM 798 N N . GLN A 1 100 ? 7.887 11.550 -10.743 1.00 84.19 100 GLN A N 1
ATOM 799 C CA . GLN A 1 100 ? 6.581 12.091 -11.131 1.00 84.19 100 GLN A CA 1
ATOM 800 C C . GLN A 1 100 ? 5.471 11.037 -11.024 1.00 84.19 100 GLN A C 1
ATOM 802 O O . GLN A 1 100 ? 4.419 11.315 -10.451 1.00 84.19 100 GLN A O 1
ATOM 807 N N . ALA A 1 101 ? 5.714 9.819 -11.510 1.00 80.38 101 ALA A N 1
ATOM 808 C CA . ALA A 1 101 ? 4.744 8.730 -11.433 1.00 80.38 101 ALA A CA 1
ATOM 809 C C . ALA A 1 101 ? 4.441 8.313 -9.980 1.00 80.38 101 ALA A C 1
ATOM 811 O O . ALA A 1 101 ? 3.280 8.089 -9.638 1.00 80.38 101 ALA A O 1
ATOM 812 N N . SER A 1 102 ? 5.453 8.279 -9.107 1.00 80.19 102 SER A N 1
ATOM 813 C CA . SER A 1 102 ? 5.291 7.999 -7.674 1.00 80.19 102 SER A CA 1
ATOM 814 C C . SER A 1 102 ? 4.450 9.071 -6.986 1.00 80.19 102 SER A C 1
ATOM 816 O O . SER A 1 102 ? 3.516 8.742 -6.260 1.00 80.19 102 SER A O 1
ATOM 818 N N . VAL A 1 103 ? 4.713 10.351 -7.273 1.00 83.62 103 VAL A N 1
ATOM 819 C CA . VAL A 1 103 ? 3.928 11.473 -6.730 1.00 83.62 103 VAL A CA 1
ATOM 820 C C . VAL A 1 103 ? 2.464 11.386 -7.167 1.00 83.62 103 VAL A C 1
ATOM 822 O O . VAL A 1 103 ? 1.565 11.567 -6.348 1.00 83.62 103 VAL A O 1
ATOM 825 N N . LEU A 1 104 ? 2.198 11.067 -8.438 1.00 82.94 104 LEU A N 1
ATOM 826 C CA . LEU A 1 104 ? 0.828 10.880 -8.928 1.00 82.94 104 LEU A CA 1
ATOM 827 C C . LEU A 1 104 ? 0.120 9.709 -8.233 1.00 82.94 104 LEU A C 1
ATOM 829 O O . LEU A 1 104 ? -1.061 9.818 -7.895 1.00 82.94 104 LEU A O 1
ATOM 833 N N . LEU A 1 105 ? 0.832 8.607 -7.991 1.00 81.31 105 LEU A N 1
ATOM 834 C CA . LEU A 1 105 ? 0.303 7.440 -7.283 1.00 81.31 105 LEU A CA 1
ATOM 835 C C . LEU A 1 105 ? -0.036 7.787 -5.828 1.00 81.31 105 LEU A C 1
ATOM 837 O O . LEU A 1 105 ? -1.142 7.491 -5.371 1.00 81.31 105 LEU A O 1
ATOM 841 N N . GLU A 1 106 ? 0.872 8.460 -5.121 1.00 79.00 106 GLU A N 1
ATOM 842 C CA . GLU A 1 106 ? 0.658 8.926 -3.748 1.00 79.00 106 GLU A CA 1
ATOM 843 C C . GLU A 1 106 ? -0.536 9.880 -3.650 1.00 79.00 106 GLU A C 1
ATOM 845 O 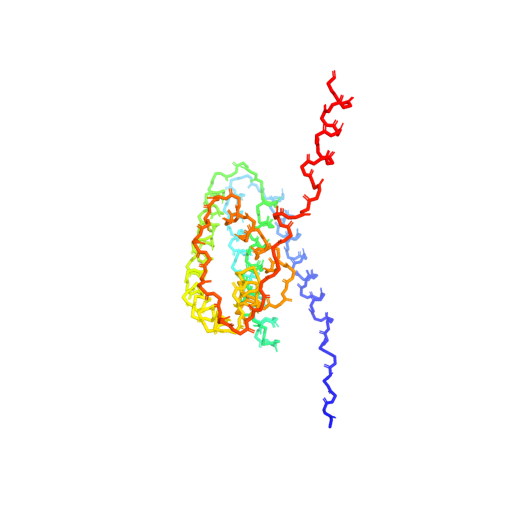O . GLU A 1 106 ? -1.405 9.691 -2.795 1.00 79.00 106 GLU A O 1
ATOM 850 N N . LEU A 1 107 ? -0.645 10.850 -4.564 1.00 84.06 107 LEU A N 1
ATOM 851 C CA . LEU A 1 107 ? -1.799 11.750 -4.636 1.00 84.06 107 LEU A CA 1
ATOM 852 C C . LEU A 1 107 ? -3.102 10.985 -4.887 1.00 84.06 107 LEU A C 1
ATOM 854 O O . LEU A 1 107 ? -4.103 11.236 -4.215 1.00 84.06 107 LEU A O 1
ATOM 858 N N . GLY A 1 108 ? -3.098 10.016 -5.805 1.00 82.19 108 GLY A N 1
ATOM 859 C CA . GLY A 1 108 ? -4.258 9.164 -6.068 1.00 82.19 108 GLY A CA 1
ATOM 860 C C . GLY A 1 108 ? -4.682 8.358 -4.837 1.00 82.19 108 GLY A C 1
ATOM 861 O O . GLY A 1 108 ? -5.874 8.280 -4.518 1.00 82.19 108 GLY A O 1
ATOM 862 N N . PHE A 1 109 ? -3.716 7.806 -4.101 1.00 80.06 109 PHE A N 1
ATOM 863 C CA . PHE A 1 109 ? -3.972 7.111 -2.841 1.00 80.06 109 PHE A CA 1
ATOM 864 C C . PHE A 1 109 ? -4.553 8.051 -1.778 1.00 80.06 109 PHE A C 1
ATOM 866 O O . PHE A 1 109 ? -5.520 7.689 -1.104 1.00 80.06 109 PHE A O 1
ATOM 873 N N . LEU A 1 110 ? -4.022 9.268 -1.666 1.00 81.00 110 LEU A N 1
ATOM 874 C CA . LEU A 1 110 ? -4.484 10.286 -0.726 1.00 81.00 110 LEU A CA 1
ATOM 875 C C . LEU A 1 110 ? -5.937 10.691 -1.028 1.00 81.00 110 LEU A C 1
ATOM 877 O O . LEU A 1 110 ? -6.786 10.665 -0.134 1.00 81.00 110 LEU A O 1
ATOM 881 N N . VAL A 1 111 ? -6.269 10.956 -2.295 1.00 83.38 111 VAL A N 1
ATOM 882 C CA . VAL A 1 111 ? -7.647 11.246 -2.734 1.00 83.38 111 VAL A CA 1
ATOM 883 C C . VAL A 1 111 ? -8.581 10.071 -2.431 1.00 83.38 111 VAL A C 1
ATOM 885 O O . VAL A 1 111 ? -9.674 10.264 -1.887 1.00 83.38 111 VAL A O 1
ATOM 888 N N . TYR A 1 112 ? -8.151 8.840 -2.721 1.00 81.19 112 TYR A N 1
ATOM 889 C CA . TYR A 1 112 ? -8.924 7.641 -2.399 1.00 81.19 112 TYR A CA 1
ATOM 890 C C . TYR A 1 112 ? -9.170 7.515 -0.888 1.00 81.19 112 TYR A C 1
ATOM 892 O O . TYR A 1 112 ? -10.308 7.268 -0.474 1.00 81.19 112 TYR A O 1
ATOM 900 N N . ALA A 1 113 ? -8.149 7.733 -0.059 1.00 79.75 113 ALA A N 1
ATOM 901 C CA . ALA A 1 113 ? -8.271 7.705 1.394 1.00 79.75 113 ALA A CA 1
ATOM 902 C C . ALA A 1 113 ? -9.279 8.757 1.883 1.00 79.75 113 ALA A C 1
ATOM 904 O O . ALA A 1 113 ? -10.233 8.402 2.580 1.00 79.75 113 ALA A O 1
ATOM 905 N N . ILE A 1 114 ? -9.155 10.014 1.436 1.00 84.25 114 ILE A N 1
ATOM 906 C CA . ILE A 1 114 ? -10.087 11.103 1.779 1.00 84.25 114 ILE A CA 1
ATOM 907 C C . ILE A 1 114 ? -11.527 10.753 1.392 1.00 84.25 114 ILE A C 1
ATOM 909 O O . ILE A 1 114 ? -12.449 10.965 2.185 1.00 84.25 114 ILE A O 1
ATOM 913 N N . SER A 1 115 ? -11.736 10.158 0.214 1.00 84.06 115 SER A N 1
ATOM 914 C CA . SER A 1 115 ? -13.077 9.765 -0.239 1.00 84.06 115 SER A CA 1
ATOM 915 C C . SER A 1 115 ? -13.752 8.769 0.717 1.00 84.06 115 SER A C 1
ATOM 917 O O . SER A 1 115 ? -14.966 8.821 0.918 1.00 84.06 115 SER A O 1
ATOM 919 N N . LYS A 1 116 ? -12.967 7.889 1.356 1.00 81.31 116 LYS A N 1
ATOM 920 C CA . LYS A 1 116 ? -13.461 6.867 2.290 1.00 81.31 116 LYS A CA 1
ATOM 921 C C . LYS A 1 116 ? -13.573 7.354 3.728 1.00 81.31 116 LYS A C 1
ATOM 923 O O . LYS A 1 116 ? -14.397 6.807 4.461 1.00 81.31 116 LYS A O 1
ATOM 928 N N . ILE A 1 117 ? -12.841 8.397 4.122 1.00 83.81 117 ILE A N 1
ATOM 929 C CA . ILE A 1 117 ? -12.922 8.978 5.473 1.00 83.81 117 ILE A CA 1
ATOM 930 C C . ILE A 1 117 ? -14.360 9.377 5.821 1.00 83.81 117 ILE A C 1
ATOM 932 O O . ILE A 1 117 ? -14.833 9.053 6.909 1.00 83.81 117 ILE A O 1
ATOM 936 N N . LYS A 1 118 ? -15.097 10.006 4.895 1.00 82.06 118 LYS A N 1
ATOM 937 C CA . LYS A 1 118 ? -16.497 10.400 5.139 1.00 82.06 118 LYS A CA 1
ATOM 938 C C . LYS A 1 118 ? -17.382 9.199 5.491 1.00 82.06 118 LYS A C 1
ATOM 940 O O . LYS A 1 118 ? -18.166 9.264 6.437 1.00 82.06 118 LYS A O 1
ATOM 945 N N . THR A 1 119 ? -17.217 8.086 4.777 1.00 81.94 119 THR A N 1
ATOM 946 C CA . THR A 1 119 ? -17.941 6.838 5.053 1.00 81.94 119 THR A CA 1
ATOM 947 C C . THR A 1 119 ? -17.516 6.228 6.389 1.00 81.94 119 THR A C 1
ATOM 949 O O . THR A 1 119 ? -18.377 5.803 7.154 1.00 81.94 119 THR A O 1
ATOM 952 N N . ILE A 1 120 ? -16.217 6.242 6.710 1.00 82.75 120 ILE A N 1
ATOM 953 C CA . ILE A 1 120 ? -15.687 5.742 7.992 1.00 82.75 120 ILE A CA 1
ATOM 954 C C . ILE A 1 120 ? -16.296 6.509 9.161 1.00 82.75 120 ILE A C 1
ATOM 956 O O . ILE A 1 120 ? -16.758 5.895 10.117 1.00 82.75 120 ILE A O 1
ATOM 960 N N . ILE A 1 121 ? -16.377 7.836 9.059 1.00 81.81 121 ILE A N 1
ATOM 961 C CA . ILE A 1 121 ? -16.992 8.676 10.091 1.00 81.81 121 ILE A CA 1
ATOM 962 C C . ILE A 1 121 ? -18.485 8.362 10.240 1.00 81.81 121 ILE A C 1
ATOM 964 O O . ILE A 1 121 ? -18.987 8.322 11.362 1.00 81.81 121 ILE A O 1
ATOM 968 N N . SER A 1 122 ? -19.202 8.139 9.136 1.00 82.56 122 SER A N 1
ATOM 969 C CA . SER A 1 122 ? -20.630 7.800 9.168 1.00 82.56 122 SER A CA 1
ATOM 970 C C . SER A 1 122 ? -20.886 6.461 9.870 1.00 82.56 122 SER A C 1
ATOM 972 O O . SER A 1 122 ? -21.683 6.415 10.807 1.00 82.56 122 SER A O 1
ATOM 974 N N . VAL A 1 123 ? -20.149 5.408 9.504 1.00 81.12 123 VAL A N 1
ATOM 975 C CA . VAL A 1 123 ? -20.259 4.078 10.133 1.00 81.12 123 VAL A CA 1
ATOM 976 C C . VAL A 1 123 ? -19.831 4.122 11.601 1.00 81.12 123 VAL A C 1
ATOM 978 O O . VAL A 1 123 ? -20.501 3.552 12.460 1.00 81.12 123 VAL A O 1
ATOM 981 N N . TYR A 1 124 ? -18.775 4.872 11.918 1.00 80.44 124 TYR A N 1
ATOM 982 C CA . TYR A 1 124 ? -18.333 5.073 13.295 1.00 80.44 124 TYR A CA 1
ATOM 983 C C . TYR A 1 124 ? -19.405 5.753 14.155 1.00 80.44 124 TYR A C 1
ATOM 985 O O . TYR A 1 124 ? -19.642 5.333 15.287 1.00 80.44 124 TYR A O 1
ATOM 993 N N . LYS A 1 125 ? -20.094 6.775 13.629 1.00 77.88 125 LYS A N 1
ATOM 994 C CA . LYS A 1 125 ? -21.199 7.434 14.343 1.00 77.88 125 LYS A CA 1
ATOM 995 C C . LYS A 1 125 ? -22.360 6.476 14.619 1.00 77.88 125 LYS A C 1
ATOM 997 O O . LYS A 1 125 ? -22.936 6.568 15.694 1.00 77.88 125 LYS A O 1
ATOM 1002 N N . GLN A 1 126 ? -22.668 5.567 13.693 1.00 78.56 126 GLN A N 1
ATOM 1003 C CA . GLN A 1 126 ? -23.702 4.545 13.890 1.00 78.56 126 GLN A CA 1
ATOM 1004 C C . GLN A 1 126 ? -23.301 3.532 14.974 1.00 78.56 126 GLN A C 1
ATOM 1006 O O . GLN A 1 126 ? -24.111 3.215 15.837 1.00 78.56 126 GLN A O 1
ATOM 1011 N N . GLN A 1 127 ? -22.044 3.075 14.975 1.00 72.94 127 GLN A N 1
ATOM 1012 C CA . GLN A 1 127 ? -21.543 2.084 15.941 1.00 72.94 127 GLN A CA 1
ATOM 1013 C C . GLN A 1 127 ? -21.318 2.653 17.350 1.00 72.94 127 GLN A C 1
ATOM 1015 O O . GLN A 1 127 ? -21.406 1.917 18.329 1.00 72.94 127 GLN A O 1
ATOM 1020 N N . LYS A 1 128 ? -21.080 3.966 17.474 1.00 67.00 128 LYS A N 1
ATOM 1021 C CA . LYS A 1 128 ? -20.941 4.647 18.773 1.00 67.00 128 LYS A CA 1
ATOM 1022 C C . LYS A 1 128 ? -22.208 4.545 19.642 1.00 67.00 128 LYS A C 1
ATOM 1024 O O . LYS A 1 128 ? -22.121 4.731 20.852 1.00 67.00 128 LYS A O 1
ATOM 1029 N N . THR A 1 129 ? -23.368 4.280 19.044 1.00 62.22 129 THR A N 1
ATOM 1030 C CA . THR A 1 129 ? -24.646 4.183 19.763 1.00 62.22 129 THR A CA 1
ATOM 1031 C C . THR A 1 129 ? -24.734 2.924 20.636 1.00 62.22 129 THR A C 1
ATOM 1033 O O . THR A 1 129 ? -25.331 2.994 21.704 1.00 62.22 129 THR A O 1
ATOM 1036 N N . ASP A 1 130 ? -24.089 1.819 20.239 1.00 61.84 130 ASP A N 1
ATOM 1037 C CA . ASP A 1 130 ? -24.168 0.532 20.957 1.00 61.84 130 ASP A CA 1
ATOM 1038 C C . ASP A 1 130 ? -23.082 0.355 22.028 1.00 61.84 130 ASP A C 1
ATOM 1040 O O . ASP A 1 130 ? -23.333 -0.211 23.089 1.00 61.84 130 ASP A O 1
ATOM 1044 N N . TYR A 1 131 ? -21.860 0.831 21.772 1.00 62.84 131 TYR A N 1
ATOM 1045 C CA . TYR A 1 131 ? -20.722 0.675 22.685 1.00 62.84 131 TYR A CA 1
ATOM 1046 C C . TYR A 1 131 ? -19.954 1.993 22.810 1.00 62.84 131 TYR A C 1
ATOM 1048 O O . TYR A 1 131 ? -19.703 2.664 21.814 1.00 62.84 131 TYR A O 1
ATOM 1056 N N . GLN A 1 132 ? -19.539 2.381 24.022 1.00 68.12 132 GLN A N 1
ATOM 1057 C CA . GLN A 1 132 ? -18.805 3.640 24.246 1.00 68.12 132 GLN A CA 1
ATOM 1058 C C . GLN A 1 132 ? -17.279 3.534 24.046 1.00 68.12 132 GLN A C 1
ATOM 1060 O O . GLN A 1 132 ? -16.582 4.544 24.154 1.00 68.12 132 GLN A O 1
ATOM 1065 N N . ASP A 1 133 ? -16.744 2.356 23.710 1.00 76.62 133 ASP A N 1
ATOM 1066 C CA . ASP A 1 133 ? -15.306 2.178 23.486 1.00 76.62 133 ASP A CA 1
ATOM 1067 C C . ASP A 1 133 ? -14.880 2.657 22.087 1.00 76.62 133 ASP A C 1
ATOM 1069 O O . ASP A 1 133 ? -15.295 2.127 21.050 1.00 76.62 133 ASP A O 1
ATOM 1073 N N . PHE A 1 134 ? -14.015 3.675 22.057 1.00 78.56 134 PHE A N 1
ATOM 1074 C CA . PHE A 1 134 ? -13.452 4.201 20.819 1.00 78.56 134 PHE A CA 1
ATOM 1075 C C . PHE A 1 134 ? -12.624 3.163 20.062 1.00 78.56 134 PHE A C 1
ATOM 1077 O O . PHE A 1 134 ? -12.769 3.069 18.843 1.00 78.56 134 PHE A O 1
ATOM 1084 N N . SER A 1 135 ? -11.756 2.425 20.759 1.00 81.25 135 SER A N 1
ATOM 1085 C CA . SER A 1 135 ? -10.801 1.508 20.128 1.00 81.25 135 SER A CA 1
ATOM 1086 C C . SER A 1 135 ? -11.541 0.415 19.362 1.00 81.25 135 SER A C 1
ATOM 1088 O O . SER A 1 135 ? -11.293 0.178 18.172 1.00 81.25 135 SER A O 1
ATOM 1090 N N . TYR A 1 136 ? -12.537 -0.170 20.028 1.00 82.31 136 TYR A N 1
ATOM 1091 C CA . TYR A 1 136 ? -13.400 -1.191 19.458 1.00 82.31 136 TYR A CA 1
ATOM 1092 C C . TYR A 1 136 ? -14.196 -0.667 18.254 1.00 82.31 136 TYR A C 1
ATOM 1094 O O . TYR A 1 136 ? -14.128 -1.241 17.162 1.00 82.31 136 TYR A O 1
ATOM 1102 N N . ASN A 1 137 ? -14.898 0.460 18.409 1.00 83.31 137 ASN A N 1
ATOM 1103 C CA . ASN A 1 137 ? -15.744 1.011 17.346 1.00 83.31 137 ASN A CA 1
ATOM 1104 C C . ASN A 1 137 ? -14.945 1.487 16.135 1.00 83.31 137 ASN A C 1
ATOM 1106 O O . ASN A 1 137 ? -15.366 1.288 14.995 1.00 83.31 137 ASN A O 1
ATOM 1110 N N . PHE A 1 138 ? -13.787 2.109 16.357 1.00 84.12 138 PHE A N 1
ATOM 1111 C CA . PHE A 1 138 ? -12.929 2.566 15.272 1.00 84.12 138 PHE A CA 1
ATOM 1112 C C . PHE A 1 138 ? -12.400 1.384 14.460 1.00 84.12 138 PHE A C 1
ATOM 1114 O O . PHE A 1 138 ? -12.554 1.364 13.238 1.00 84.12 138 PHE A O 1
ATOM 1121 N N . SER A 1 139 ? -11.877 0.357 15.135 1.00 85.69 139 SER A N 1
ATOM 1122 C CA . SER A 1 139 ? -11.380 -0.864 14.492 1.00 85.69 139 SER A CA 1
ATOM 1123 C C . SER A 1 139 ? -12.476 -1.581 13.698 1.00 85.69 139 SER A C 1
ATOM 1125 O O . SER A 1 139 ? -12.261 -1.995 12.555 1.00 85.69 139 SER A O 1
ATOM 1127 N N . LYS A 1 140 ? -13.686 -1.670 14.264 1.00 84.38 140 LYS A N 1
ATOM 1128 C CA . LYS A 1 140 ? -14.854 -2.286 13.619 1.00 84.38 140 LYS A CA 1
ATOM 1129 C C . LYS A 1 140 ? -15.342 -1.485 12.407 1.00 84.38 140 LYS A C 1
ATOM 1131 O O . LYS A 1 140 ? -15.652 -2.072 11.370 1.00 84.38 140 LYS A O 1
ATOM 1136 N N . SER A 1 141 ? -15.343 -0.155 12.489 1.00 85.31 141 SER A N 1
ATOM 1137 C CA . SER A 1 141 ? -15.701 0.738 11.376 1.00 85.31 141 SER A CA 1
ATOM 1138 C C . SER A 1 141 ? -14.691 0.667 10.228 1.00 85.31 141 SER A C 1
ATOM 1140 O O . SER A 1 141 ? -15.079 0.601 9.059 1.00 85.31 141 SER A O 1
ATOM 1142 N N . LEU A 1 142 ? -13.392 0.618 10.546 1.00 84.50 142 LEU A N 1
ATOM 1143 C CA . LEU A 1 142 ? -12.326 0.449 9.555 1.00 84.50 142 LEU A CA 1
ATOM 1144 C C . LEU A 1 142 ? -12.451 -0.902 8.841 1.00 84.50 142 LEU A C 1
ATOM 1146 O O . LEU A 1 142 ? -12.429 -0.959 7.608 1.00 84.50 142 LEU A O 1
ATOM 1150 N N . GLY A 1 143 ? -12.663 -1.976 9.607 1.00 84.25 143 GLY A N 1
ATOM 1151 C CA . GLY A 1 143 ? -12.873 -3.324 9.082 1.00 84.25 143 GLY A CA 1
ATOM 1152 C C . GLY A 1 143 ? -14.100 -3.439 8.174 1.00 84.25 143 GLY A C 1
ATOM 1153 O O . GLY A 1 143 ? -14.039 -4.129 7.157 1.00 84.25 143 GLY A O 1
ATOM 1154 N N . ALA A 1 144 ? -15.185 -2.720 8.470 1.00 83.94 144 ALA A N 1
ATOM 1155 C CA . ALA A 1 144 ? -16.396 -2.733 7.648 1.00 83.94 144 ALA A CA 1
ATOM 1156 C C . ALA A 1 144 ? -16.182 -2.137 6.241 1.00 83.94 144 ALA A C 1
ATOM 1158 O O . ALA A 1 144 ? -16.763 -2.614 5.268 1.00 83.94 144 ALA A O 1
ATOM 1159 N N . ILE A 1 145 ? -15.331 -1.116 6.104 1.00 82.44 145 ILE A N 1
ATOM 1160 C CA . ILE A 1 145 ? -15.175 -0.364 4.844 1.00 82.44 145 ILE A CA 1
ATOM 1161 C C . ILE A 1 145 ? -13.953 -0.839 4.052 1.00 82.44 145 ILE A C 1
ATOM 1163 O O . ILE A 1 145 ? -14.000 -1.011 2.822 1.00 82.44 145 ILE A O 1
ATOM 1167 N N . LEU A 1 146 ? -12.834 -1.059 4.742 1.00 80.75 146 LEU A N 1
ATOM 1168 C CA . LEU A 1 146 ? -11.592 -1.510 4.119 1.00 80.75 146 LEU A CA 1
ATOM 1169 C C . LEU A 1 146 ? -11.512 -3.042 4.047 1.00 80.75 146 LEU A C 1
ATOM 1171 O O . LEU A 1 146 ? -10.852 -3.554 3.142 1.00 80.75 146 LEU A O 1
ATOM 1175 N N . GLY A 1 147 ? -12.259 -3.766 4.878 1.00 81.75 147 GLY A N 1
ATOM 1176 C CA . GLY A 1 147 ? -12.213 -5.222 4.994 1.00 81.75 147 GLY A CA 1
ATOM 1177 C C . GLY A 1 147 ? -11.387 -5.679 6.198 1.00 81.75 147 GLY A C 1
ATOM 1178 O O . GLY A 1 147 ? -10.594 -4.927 6.758 1.00 81.75 147 GLY A O 1
ATOM 1179 N N . ASN A 1 148 ? -11.560 -6.942 6.585 1.00 80.00 148 ASN A N 1
ATOM 1180 C CA . ASN A 1 148 ? -10.922 -7.531 7.764 1.00 80.00 148 ASN A CA 1
ATOM 1181 C C . ASN A 1 148 ? -9.527 -8.109 7.449 1.00 80.00 148 ASN A C 1
ATOM 1183 O O . ASN A 1 148 ? -9.305 -9.311 7.584 1.00 80.00 148 ASN A O 1
ATOM 1187 N N . SER A 1 149 ? -8.599 -7.281 6.965 1.00 81.75 149 SER A N 1
ATOM 1188 C CA . SER A 1 149 ? -7.220 -7.698 6.669 1.00 81.75 149 SER A CA 1
ATOM 1189 C C . SER A 1 149 ? -6.235 -7.248 7.754 1.00 81.75 149 SER A C 1
ATOM 1191 O O . SER A 1 149 ? -6.469 -6.265 8.456 1.00 81.75 149 SER A O 1
ATOM 1193 N N . LEU A 1 150 ? -5.113 -7.965 7.887 1.00 83.00 150 LEU A N 1
ATOM 1194 C CA . LEU A 1 150 ? -4.065 -7.674 8.876 1.00 83.00 150 LEU A CA 1
ATOM 1195 C C . LEU A 1 150 ? -3.544 -6.222 8.796 1.00 83.00 150 LEU A C 1
ATOM 1197 O O . LEU A 1 150 ? -3.508 -5.571 9.840 1.00 83.00 150 LEU A O 1
ATOM 1201 N N . PRO A 1 151 ? -3.266 -5.650 7.604 1.00 81.31 151 PRO A N 1
ATOM 1202 C CA . PRO A 1 151 ? -2.825 -4.257 7.502 1.00 81.31 151 PRO A CA 1
ATOM 1203 C C . PRO A 1 151 ? -3.854 -3.256 8.039 1.00 81.31 151 PRO A C 1
ATOM 1205 O O . PRO A 1 151 ? -3.491 -2.258 8.648 1.00 81.31 151 PRO A O 1
ATOM 1208 N N . VAL A 1 152 ? -5.151 -3.529 7.855 1.00 84.44 152 VAL A N 1
ATOM 1209 C CA . VAL A 1 152 ? -6.228 -2.651 8.343 1.00 84.44 152 VAL A CA 1
ATOM 1210 C C . VAL A 1 152 ? -6.299 -2.681 9.868 1.00 84.44 152 VAL A C 1
ATOM 1212 O O . VAL A 1 152 ? -6.501 -1.639 10.486 1.00 84.44 152 VAL A O 1
ATOM 1215 N N . LYS A 1 153 ? -6.090 -3.851 10.483 1.00 85.75 153 LYS A N 1
ATOM 1216 C CA . LYS A 1 153 ? -6.032 -3.983 11.945 1.00 85.75 153 LYS A CA 1
ATOM 1217 C C . LYS A 1 153 ? -4.821 -3.264 12.538 1.00 85.75 153 LYS A C 1
ATOM 1219 O O . LYS A 1 153 ? -4.978 -2.569 13.535 1.00 85.75 153 LYS A O 1
ATOM 1224 N N . MET A 1 154 ? -3.648 -3.393 11.913 1.00 87.81 154 MET A N 1
ATOM 1225 C CA . MET A 1 154 ? -2.444 -2.675 12.348 1.00 87.81 154 MET A CA 1
ATOM 1226 C C . MET A 1 154 ? -2.650 -1.163 12.264 1.00 87.81 154 MET A C 1
ATOM 1228 O O . MET A 1 154 ? -2.470 -0.477 13.261 1.00 87.81 154 MET A O 1
ATOM 1232 N N . LEU A 1 155 ? -3.150 -0.655 11.132 1.00 87.31 155 LEU A N 1
ATOM 1233 C CA . LEU A 1 155 ? -3.473 0.769 10.991 1.00 87.31 155 LEU A CA 1
ATOM 1234 C C . LEU A 1 155 ? -4.485 1.251 12.036 1.00 87.31 155 LEU A C 1
ATOM 1236 O O . LEU A 1 155 ? -4.338 2.349 12.567 1.00 87.31 155 LEU A O 1
ATOM 1240 N N . ALA A 1 156 ? -5.505 0.446 12.348 1.00 87.38 156 ALA A N 1
ATOM 1241 C CA . ALA A 1 156 ? -6.457 0.789 13.397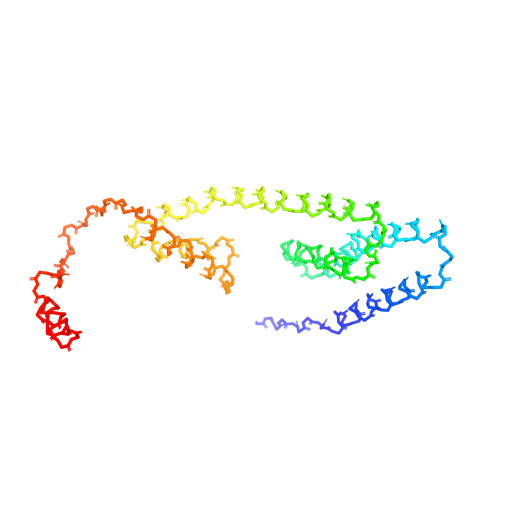 1.00 87.38 156 ALA A CA 1
ATOM 1242 C C . ALA A 1 156 ? -5.769 0.916 14.765 1.00 87.38 156 ALA A C 1
ATOM 1244 O O . ALA A 1 156 ? -5.991 1.904 15.462 1.00 87.38 156 ALA A O 1
ATOM 1245 N N . SER A 1 157 ? -4.905 -0.042 15.111 1.00 88.75 157 SER A N 1
ATOM 1246 C CA . SER A 1 157 ? -4.131 -0.036 16.356 1.00 88.75 157 SER A CA 1
ATOM 1247 C C . SER A 1 157 ? -3.204 1.174 16.455 1.00 88.75 157 SER A C 1
ATOM 1249 O O . SER A 1 157 ? -3.203 1.848 17.480 1.00 88.75 157 SER A O 1
ATOM 1251 N N . GLU A 1 158 ? -2.472 1.492 15.386 1.00 89.88 158 GLU A N 1
ATOM 1252 C CA . GLU A 1 158 ? -1.572 2.651 15.330 1.00 89.88 158 GLU A CA 1
ATOM 1253 C C . GLU A 1 158 ? -2.331 3.960 15.560 1.00 89.88 158 GLU A C 1
ATOM 1255 O O . GLU A 1 158 ? -1.953 4.775 16.396 1.00 89.88 158 GLU A O 1
ATOM 1260 N N . ILE A 1 159 ? -3.466 4.155 14.884 1.00 87.06 159 ILE A N 1
ATOM 1261 C CA . ILE A 1 159 ? -4.271 5.375 15.038 1.00 87.06 159 ILE A CA 1
ATOM 1262 C C . ILE A 1 159 ? -4.870 5.473 16.447 1.00 87.06 159 ILE A C 1
ATOM 1264 O O . ILE A 1 159 ? -4.950 6.564 17.016 1.00 87.06 159 ILE A O 1
ATOM 1268 N N . VAL A 1 160 ? -5.297 4.347 17.023 1.00 87.50 160 VAL A N 1
ATOM 1269 C CA . VAL A 1 160 ? -5.788 4.295 18.405 1.00 87.50 160 VAL A CA 1
ATOM 1270 C C . VAL A 1 160 ? -4.668 4.655 19.381 1.00 87.50 160 VAL A C 1
ATOM 1272 O O . VAL A 1 160 ? -4.876 5.510 20.243 1.00 87.50 160 VAL A O 1
ATOM 1275 N N . MET A 1 161 ? -3.483 4.066 19.217 1.00 87.12 161 MET A N 1
ATOM 1276 C CA . MET A 1 161 ? -2.312 4.345 20.045 1.00 87.12 161 MET A CA 1
ATOM 1277 C C . MET A 1 161 ? -1.888 5.808 19.928 1.00 87.12 161 MET A C 1
ATOM 1279 O O . MET A 1 161 ? -1.726 6.466 20.950 1.00 87.12 161 MET A O 1
ATOM 1283 N N . LEU A 1 162 ? -1.809 6.356 18.712 1.00 86.75 162 LEU A N 1
ATOM 1284 C CA . LEU A 1 162 ? -1.506 7.769 18.474 1.00 86.75 162 LEU A CA 1
ATOM 1285 C C . LEU A 1 162 ? -2.532 8.686 19.133 1.00 86.75 162 LEU A C 1
ATOM 1287 O O . LEU A 1 162 ? -2.160 9.672 19.762 1.00 86.75 162 LEU A O 1
ATOM 1291 N N . ARG A 1 163 ? -3.827 8.364 19.057 1.00 83.56 163 ARG A N 1
ATOM 1292 C CA . ARG A 1 163 ? -4.857 9.155 19.736 1.00 83.56 163 ARG A CA 1
ATOM 1293 C C . ARG A 1 163 ? -4.660 9.162 21.253 1.00 83.56 163 ARG A C 1
ATOM 1295 O O . ARG A 1 163 ? -4.824 10.213 21.875 1.00 83.56 163 ARG A O 1
ATOM 1302 N N . PHE A 1 164 ? -4.377 8.003 21.845 1.00 80.81 164 PHE A N 1
ATOM 1303 C CA . PHE A 1 164 ? -4.168 7.899 23.288 1.00 80.81 164 PHE A CA 1
ATOM 1304 C C . PHE A 1 164 ? -2.834 8.519 23.728 1.00 80.81 164 PHE A C 1
ATOM 1306 O O . PHE A 1 164 ? -2.804 9.163 24.773 1.00 80.81 164 PHE A O 1
ATOM 1313 N N . GLY A 1 165 ? -1.777 8.402 22.921 1.00 83.75 165 GLY A N 1
ATOM 1314 C CA . GLY A 1 165 ? -0.452 8.969 23.182 1.00 83.75 165 GLY A CA 1
ATOM 1315 C C . GLY A 1 165 ? -0.381 10.489 23.007 1.00 83.75 165 GLY A C 1
ATOM 1316 O O . GLY A 1 165 ? 0.276 11.161 23.790 1.00 83.75 165 GLY A O 1
ATOM 1317 N N . LEU A 1 166 ? -1.117 11.059 22.046 1.00 83.50 166 LEU A N 1
ATOM 1318 C CA . LEU A 1 166 ? -1.189 12.511 21.812 1.00 83.50 166 LEU A CA 1
ATOM 1319 C C . LEU A 1 166 ? -2.159 13.239 22.763 1.00 83.50 166 LEU A C 1
ATOM 1321 O O . LEU A 1 166 ? -2.560 14.370 22.493 1.00 83.50 166 LEU A O 1
ATOM 1325 N N . GLY A 1 167 ? -2.597 12.596 23.851 1.00 65.75 167 GLY A N 1
ATOM 1326 C CA . GLY A 1 167 ? -3.417 13.242 24.881 1.00 65.75 167 GLY A CA 1
ATOM 1327 C C . GLY A 1 167 ? -4.792 13.714 24.397 1.00 65.75 167 GLY A C 1
ATOM 1328 O O . GLY A 1 167 ? -5.401 14.582 25.019 1.00 65.75 167 GLY A O 1
ATOM 1329 N N . CYS A 1 168 ? -5.329 13.142 23.311 1.00 65.56 168 CYS A N 1
ATOM 1330 C CA . CYS A 1 168 ? -6.673 13.445 22.800 1.00 65.56 168 CYS A CA 1
ATOM 1331 C C . CYS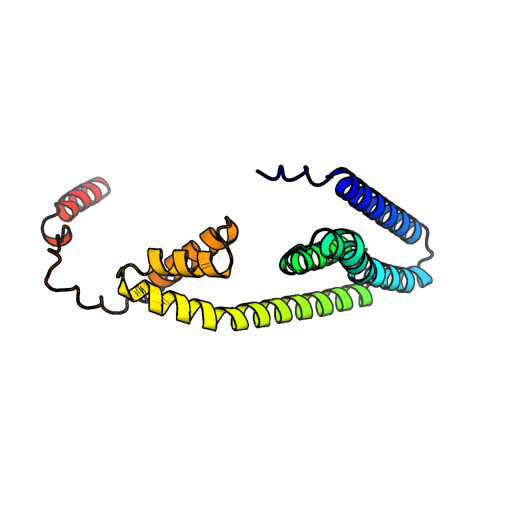 A 1 168 ? -7.775 12.788 23.659 1.00 65.56 168 CYS A C 1
ATOM 1333 O O . CYS A 1 168 ? -8.692 12.117 23.157 1.00 65.56 168 CYS A O 1
ATOM 1335 N N . TRP A 1 169 ? -7.691 12.983 24.975 1.00 62.59 169 TRP A N 1
ATOM 1336 C CA . TRP A 1 169 ? -8.684 12.590 25.963 1.00 62.59 169 TRP A CA 1
ATOM 1337 C C . TRP A 1 169 ? -9.866 13.558 25.897 1.00 62.59 169 TRP A C 1
ATOM 1339 O O . TRP A 1 169 ? -9.996 14.496 26.679 1.00 62.59 169 TRP A O 1
ATOM 1349 N N . LYS A 1 170 ? -10.774 13.345 24.942 1.00 55.34 170 LYS A N 1
ATOM 1350 C CA . LYS A 1 170 ? -12.112 13.929 25.083 1.00 55.34 170 LYS A CA 1
ATOM 1351 C C . LYS A 1 170 ? -12.762 13.345 26.337 1.00 55.34 170 LYS A C 1
ATOM 1353 O O . LYS A 1 170 ? -12.695 12.133 26.539 1.00 55.34 170 LYS A O 1
ATOM 1358 N N . LYS A 1 171 ? -13.404 14.211 27.135 1.00 55.59 171 LYS A N 1
ATOM 1359 C CA . LYS A 1 171 ? -14.218 13.835 28.301 1.00 55.59 171 LYS A CA 1
ATOM 1360 C C . LYS A 1 171 ? -15.062 12.600 27.976 1.00 55.59 171 LYS A C 1
ATOM 1362 O O . LYS A 1 171 ? -15.724 12.562 26.932 1.00 55.59 171 LYS A O 1
ATOM 1367 N N . PHE A 1 172 ? -15.013 11.613 28.871 1.00 57.16 172 PHE A N 1
ATOM 1368 C CA . PHE A 1 172 ? -15.875 10.437 28.828 1.00 57.16 172 PHE A CA 1
ATOM 1369 C C . PHE A 1 172 ? -17.322 10.882 28.594 1.00 57.16 172 PHE A C 1
ATOM 1371 O O . PHE A 1 172 ? -17.798 11.831 29.220 1.00 57.16 172 PHE A O 1
ATOM 1378 N N . SER A 1 173 ? -17.997 10.244 27.637 1.00 58.78 173 SER A N 1
ATOM 1379 C CA . SER A 1 173 ? -19.426 10.490 27.442 1.00 58.78 173 SER A CA 1
ATOM 1380 C C . SER A 1 173 ? -20.176 9.975 28.676 1.00 58.78 173 SER A C 1
ATOM 1382 O O . SER A 1 173 ? -19.758 8.959 29.231 1.00 58.78 173 SER A O 1
ATOM 1384 N N . PRO A 1 174 ? -21.240 10.660 29.130 1.00 56.34 174 PRO A N 1
ATOM 1385 C CA . PRO A 1 174 ? -22.017 10.201 30.273 1.00 56.34 174 PRO A CA 1
ATOM 1386 C C . PRO A 1 174 ? -22.520 8.779 30.002 1.00 56.34 174 PRO A C 1
ATOM 1388 O O . PRO A 1 174 ? -23.051 8.477 28.929 1.00 56.34 174 PRO A O 1
ATOM 1391 N N . ILE A 1 175 ? -22.254 7.889 30.950 1.00 60.66 175 ILE A N 1
ATOM 1392 C CA . ILE A 1 175 ? -22.625 6.478 30.874 1.00 60.66 175 ILE A CA 1
ATOM 1393 C C . ILE A 1 175 ? -24.120 6.380 31.215 1.00 60.66 175 ILE A C 1
ATOM 1395 O O . ILE A 1 175 ? -24.579 7.104 32.103 1.00 60.66 175 ILE A O 1
ATOM 1399 N N . PRO A 1 176 ? -24.904 5.531 30.525 1.00 63.16 176 PRO A N 1
ATOM 1400 C CA . PRO A 1 176 ? -26.307 5.319 30.865 1.00 63.16 176 PRO A CA 1
ATOM 1401 C C . PRO A 1 176 ? -26.452 4.894 32.331 1.00 63.16 176 PRO A C 1
ATOM 1403 O O . PRO A 1 176 ? -25.709 4.032 32.798 1.00 63.16 176 PRO A O 1
ATOM 1406 N N . ALA A 1 177 ? -27.442 5.444 33.040 1.00 60.34 177 ALA A N 1
ATOM 1407 C CA . ALA A 1 177 ? -27.655 5.237 34.480 1.00 60.34 177 ALA A CA 1
ATOM 1408 C C . ALA A 1 177 ? -27.852 3.764 34.915 1.00 60.34 177 ALA A C 1
ATOM 1410 O O . ALA A 1 177 ? -27.865 3.470 36.105 1.00 60.34 177 ALA A O 1
ATOM 1411 N N . ASN A 1 178 ? -27.994 2.839 33.961 1.00 67.19 178 ASN A N 1
ATOM 1412 C CA . ASN A 1 178 ? -28.237 1.417 34.194 1.00 67.19 178 ASN A CA 1
ATOM 1413 C C . ASN A 1 178 ? -26.953 0.558 34.262 1.00 67.19 178 ASN A C 1
ATOM 1415 O O . ASN A 1 178 ? -27.030 -0.658 34.413 1.00 67.19 178 ASN A O 1
ATOM 1419 N N . ILE A 1 179 ? -25.762 1.152 34.121 1.00 69.62 179 ILE A N 1
ATOM 1420 C CA . ILE A 1 179 ? -24.488 0.418 34.162 1.00 69.62 179 ILE A CA 1
ATOM 1421 C C . ILE A 1 179 ? -23.732 0.806 35.435 1.00 69.62 179 ILE A C 1
ATOM 1423 O O . ILE A 1 179 ? -23.296 1.946 35.586 1.00 69.62 179 ILE A O 1
ATOM 1427 N N . LYS A 1 180 ? -23.553 -0.151 36.355 1.00 63.75 180 LYS A N 1
ATOM 1428 C CA . LYS A 1 180 ? -22.707 0.043 37.542 1.00 63.75 180 LYS A CA 1
ATOM 1429 C C . LYS A 1 180 ? -21.242 0.146 37.116 1.00 63.75 180 LYS A C 1
ATOM 1431 O O . LYS A 1 180 ? -20.704 -0.769 36.496 1.00 63.75 180 LYS A O 1
ATOM 1436 N N . GLN A 1 181 ? -20.599 1.257 37.462 1.00 61.75 181 GLN A N 1
ATOM 1437 C CA . GLN A 1 181 ? -19.168 1.455 37.256 1.00 61.75 181 GLN A CA 1
ATOM 1438 C C . GLN A 1 181 ? -18.385 0.897 38.446 1.00 61.75 181 GLN A C 1
ATOM 1440 O O . GLN A 1 181 ? -18.627 1.285 39.587 1.00 61.75 181 GLN A O 1
ATOM 1445 N N . PHE A 1 182 ? -17.404 0.042 38.169 1.00 62.41 182 PHE A N 1
ATOM 1446 C CA . PHE A 1 182 ? -16.379 -0.341 39.135 1.00 62.41 182 PHE A CA 1
ATOM 1447 C C . PHE A 1 182 ? -15.106 0.442 38.807 1.00 62.41 182 PHE A C 1
ATOM 1449 O O . PHE A 1 182 ? -14.536 0.283 37.729 1.00 62.41 182 PHE A O 1
ATOM 1456 N N . SER A 1 183 ? -14.682 1.328 39.709 1.00 60.31 183 SER A N 1
ATOM 1457 C CA . SER A 1 183 ? -13.408 2.040 39.591 1.00 60.31 183 SER A CA 1
ATOM 1458 C C . SER A 1 183 ? -12.392 1.393 40.520 1.00 60.31 183 SER A C 1
ATOM 1460 O O . SER A 1 183 ? -12.426 1.604 41.728 1.00 60.31 183 SER A O 1
ATOM 1462 N N . ILE A 1 184 ? -11.478 0.612 39.947 1.00 63.84 184 ILE A N 1
ATOM 1463 C CA . ILE A 1 184 ? -10.390 -0.039 40.692 1.00 63.84 184 ILE A CA 1
ATOM 1464 C C . ILE A 1 184 ? -9.324 0.992 41.118 1.00 63.84 184 ILE A C 1
ATOM 1466 O O . ILE A 1 184 ? -8.578 0.770 42.065 1.00 63.84 184 ILE A O 1
ATOM 1470 N N . TYR A 1 185 ? -9.277 2.167 40.479 1.00 59.19 185 TYR A N 1
ATOM 1471 C CA . TYR A 1 185 ? -8.249 3.185 40.727 1.00 59.19 185 TYR A CA 1
ATOM 1472 C C . TYR A 1 185 ? -8.274 3.768 42.150 1.00 59.19 185 TYR A C 1
ATOM 1474 O O . TYR A 1 185 ? -7.234 4.178 42.651 1.00 59.19 185 TYR A O 1
ATOM 1482 N N . LYS A 1 186 ? -9.437 3.802 42.818 1.00 57.88 186 LYS A N 1
ATOM 1483 C CA . LYS A 1 186 ? -9.537 4.346 44.184 1.00 57.88 186 LYS A CA 1
ATOM 1484 C C . LYS A 1 186 ? -9.222 3.338 45.293 1.00 57.88 186 LYS A C 1
ATOM 1486 O O . LYS A 1 186 ? -8.837 3.775 46.368 1.00 57.88 186 LYS A O 1
ATOM 1491 N N . GLU A 1 187 ? -9.355 2.036 45.039 1.00 60.00 187 GLU A N 1
ATOM 1492 C CA . GLU A 1 187 ? -9.163 0.987 46.061 1.00 60.00 187 GLU A CA 1
ATOM 1493 C C . GLU A 1 187 ? -8.049 -0.017 45.738 1.00 60.00 187 GLU A C 1
ATOM 1495 O O . GLU A 1 187 ? -7.853 -0.993 46.456 1.00 60.00 187 GLU A O 1
ATOM 1500 N N . SER A 1 188 ? -7.286 0.192 44.666 1.00 68.75 188 SER A N 1
ATOM 1501 C CA . SER A 1 188 ? -6.178 -0.708 44.348 1.00 68.75 188 SER A CA 1
ATOM 1502 C C . SER A 1 188 ? -4.904 -0.310 45.082 1.00 68.75 188 SER A C 1
ATOM 1504 O O . SER A 1 188 ? -4.430 0.820 44.988 1.00 68.75 188 SER A O 1
ATOM 1506 N N . GLY A 1 189 ? -4.289 -1.284 45.757 1.00 75.75 189 GLY A N 1
ATOM 1507 C CA . GLY A 1 189 ? -2.994 -1.154 46.437 1.00 75.75 189 GLY A CA 1
ATOM 1508 C C . GLY A 1 189 ? -1.791 -0.928 45.509 1.00 75.75 189 GLY A C 1
ATOM 1509 O O . GLY A 1 189 ? -0.655 -1.138 45.932 1.00 75.75 189 GLY A O 1
ATOM 1510 N N . TYR A 1 190 ? -2.005 -0.506 44.255 1.00 80.88 190 TYR A N 1
ATOM 1511 C CA . TYR A 1 190 ? -0.927 -0.201 43.313 1.00 80.88 190 TYR A CA 1
ATOM 1512 C C . TYR A 1 190 ? -0.005 0.888 43.857 1.00 80.88 190 TYR A C 1
ATOM 1514 O O . TYR A 1 190 ? 1.205 0.788 43.686 1.00 80.88 190 TYR A O 1
ATOM 1522 N N . THR A 1 191 ? -0.538 1.877 44.578 1.00 78.94 191 THR A N 1
ATOM 1523 C CA . THR A 1 191 ? 0.262 2.938 45.206 1.00 78.94 191 THR A CA 1
ATOM 1524 C C . THR A 1 191 ? 1.282 2.368 46.194 1.00 78.94 191 THR A C 1
ATOM 1526 O O . THR A 1 191 ? 2.449 2.749 46.160 1.00 78.94 191 THR A O 1
ATOM 1529 N N . SER A 1 192 ? 0.873 1.404 47.026 1.00 83.00 192 SER A N 1
ATOM 1530 C CA . SER A 1 192 ? 1.769 0.715 47.964 1.00 83.00 192 SER A CA 1
ATOM 1531 C C . SER A 1 192 ? 2.773 -0.177 47.238 1.00 83.00 192 SER A C 1
ATOM 1533 O O . SER A 1 192 ? 3.956 -0.162 47.564 1.00 83.00 192 SER A O 1
ATOM 1535 N N . PHE A 1 193 ? 2.324 -0.916 46.222 1.00 85.56 193 PHE A N 1
ATOM 1536 C CA . PHE A 1 193 ? 3.184 -1.811 45.448 1.00 85.56 193 PHE A CA 1
ATOM 1537 C C . PHE A 1 193 ? 4.295 -1.053 44.703 1.00 85.56 193 PHE A C 1
ATOM 1539 O O . PHE A 1 193 ? 5.465 -1.425 44.788 1.00 85.56 193 PHE A O 1
ATOM 1546 N N . PHE A 1 194 ? 3.958 0.055 44.033 1.00 88.31 194 PHE A N 1
ATOM 1547 C CA . PHE A 1 194 ? 4.945 0.908 43.368 1.00 88.31 194 PHE A CA 1
ATOM 1548 C C . PHE A 1 194 ? 5.877 1.604 44.362 1.00 88.31 194 PHE A C 1
ATOM 1550 O O . PHE A 1 194 ? 7.063 1.722 44.071 1.00 88.31 194 PHE A O 1
ATOM 1557 N N . GLY A 1 195 ? 5.381 2.007 45.537 1.00 89.88 195 GLY A N 1
ATOM 1558 C CA . GLY A 1 195 ? 6.214 2.584 46.595 1.00 89.88 195 GLY A CA 1
ATOM 1559 C C . GLY A 1 195 ? 7.303 1.626 47.086 1.00 89.88 195 GLY A C 1
ATOM 1560 O O . GLY A 1 195 ? 8.455 2.031 47.215 1.00 89.88 195 GLY A O 1
ATOM 1561 N N . VAL A 1 196 ? 6.967 0.347 47.289 1.00 93.12 196 VAL A N 1
ATOM 1562 C CA . VAL A 1 196 ? 7.942 -0.684 47.689 1.00 93.12 196 VAL A CA 1
ATOM 1563 C C . VAL A 1 196 ? 8.997 -0.901 46.607 1.00 93.12 196 VAL A C 1
ATOM 1565 O O . VAL A 1 196 ? 10.183 -0.949 46.914 1.00 93.12 196 VAL A O 1
ATOM 1568 N N . ILE A 1 197 ? 8.590 -0.987 45.338 1.00 93.19 197 ILE A N 1
ATOM 1569 C CA . ILE A 1 197 ? 9.536 -1.141 44.224 1.00 93.19 197 ILE A CA 1
ATOM 1570 C C . ILE A 1 197 ? 10.492 0.055 44.158 1.00 93.19 197 ILE A C 1
ATOM 1572 O O . ILE A 1 197 ? 11.696 -0.138 44.032 1.00 93.19 197 ILE A O 1
ATOM 1576 N N . LEU A 1 198 ? 9.981 1.281 44.285 1.00 93.19 198 LEU A N 1
ATOM 1577 C CA . LEU A 1 198 ? 10.805 2.491 44.254 1.00 93.19 198 LEU A CA 1
ATOM 1578 C C . LEU A 1 198 ? 11.814 2.529 45.410 1.00 93.19 198 LEU A C 1
ATOM 1580 O O . LEU A 1 198 ? 12.959 2.906 45.197 1.00 93.19 198 LEU A O 1
ATOM 1584 N N . ALA A 1 199 ? 11.409 2.088 46.604 1.00 91.94 199 ALA A N 1
ATOM 1585 C CA . ALA A 1 199 ? 12.282 2.018 47.774 1.00 91.94 199 ALA A CA 1
ATOM 1586 C C . ALA A 1 199 ? 13.369 0.934 47.671 1.00 91.94 199 ALA A C 1
ATOM 1588 O O . ALA A 1 199 ? 14.397 1.057 48.319 1.00 91.94 199 ALA A O 1
ATOM 1589 N N . ILE A 1 200 ? 13.148 -0.124 46.884 1.00 93.19 200 ILE A N 1
ATOM 1590 C CA . ILE A 1 200 ? 14.153 -1.171 46.624 1.00 93.19 200 ILE A CA 1
ATOM 1591 C C . ILE A 1 200 ? 15.198 -0.707 45.597 1.00 93.19 200 ILE A C 1
ATOM 1593 O O . ILE A 1 200 ? 16.330 -1.182 45.614 1.00 93.19 200 ILE A O 1
ATOM 1597 N N . PHE A 1 201 ? 14.809 0.173 44.672 1.00 84.56 201 PHE A N 1
ATOM 1598 C CA . PHE A 1 201 ? 15.675 0.658 43.592 1.00 84.56 201 PHE A CA 1
ATOM 1599 C C . PHE A 1 201 ? 16.463 1.937 43.934 1.00 84.56 201 PHE A C 1
ATOM 1601 O O . PHE A 1 201 ? 17.348 2.302 43.158 1.00 84.56 201 PHE A O 1
ATOM 1608 N N . ILE A 1 202 ? 16.142 2.611 45.043 1.00 78.62 202 ILE A N 1
ATOM 1609 C CA . ILE A 1 202 ? 16.888 3.747 45.623 1.00 78.62 202 ILE A CA 1
ATOM 1610 C C . ILE A 1 202 ? 17.895 3.224 46.645 1.00 78.62 202 ILE A C 1
ATOM 1612 O O . ILE A 1 202 ? 19.041 3.725 46.622 1.00 78.62 202 ILE A O 1
#

Sequence (202 aa):
MTVSQPKSYKNIYLTILLAAAILLCGQLILYFAPLPKRDVLATGFLADIVITFPAAYYFLIIRQNQLKARRMLLVISASLLVAYLILPPHQKYYVLQIRQASVLLELGFLVYAISKIKTIISVYKQQKTDYQDFSYNFSKSLG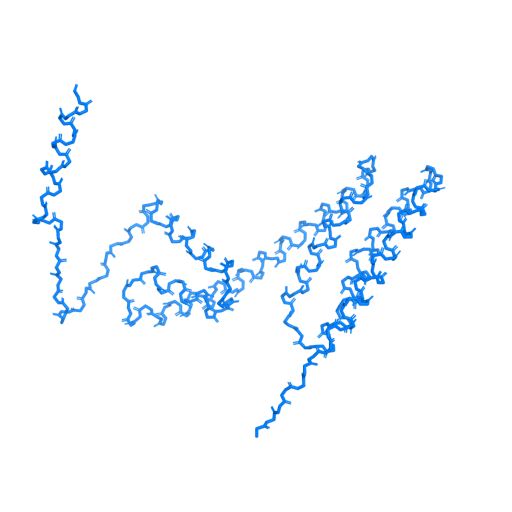AILGNSLPVKMLASEIVMLRFGLGCWKKFSPIPANIKQFSIYKESGYTSFFGVILAIFI

pLDDT: mean 75.49, std 10.4, range [36.81, 93.19]

Foldseek 3Di:
DDPDDDDDCVVVVVLVVVVVVVLVVLLVCLVPDDDVCNQVSLVVVLCCLQPVSLVCCCVRPCVVPVDDCVVSLVSNVVSLVVSVVRDDPPHPVNVVVSVVVVVVSVVVVVVVVVVCVVQLVVQLVVQCVPDVDPLVSSLVSQCVRVNDDPVSNVVSVVVVCCCVVVVVDDDRDDDPPPDDDDDCPVPDCVVVVVVVVVVVVD

Secondary structure (DSSP, 8-state):
--------THHHHHHHHHHHHHHHHHHHHHHHS-HHHHHHHHHHHHHIIIIIHHHHHIIIIIHHHT--THHHHHHHHHHHHHHHHHS-TT-HHHHHHHHHHHHHHHHHHHHHHHHHHHHHHHHHHHHTTT---HHHHHHHHHHHHH-S-HHHHHHHHHHHHHHHHTT----PPPPPTTS----GGGT-THHHHHHHHHHHH-

Radius of gyration: 26.7 Å; chains: 1; bounding box: 54×41×76 Å